Protein AF-A0A2K2EY63-F1 (afdb_monomer)

InterPro domains:
  IPR007809 FlgN-like protein [PF05130] (30-168)
  IPR036679 FlgN-like superfamily [SSF140566] (37-137)

pLDDT: mean 82.32, std 16.54, range [42.38, 98.31]

Foldseek 3Di:
DPPPPVVVVVVVVVVVVVVVLLVLLQVLLVLLLVLLVVLLVLLVVLLVLLVVLLVQLDPPSVVVNVVSVVSNVVSVVVNVVSVVSNVVSVVSNCVSVVDDDLVPDDPVPHPNSVSSVVSVVSSVVSVVSSVVSVVVSVVSNVVNVVVVVVVVVVVVVVVVVCVVVVVPPDPDDPDDDDPDDD

Mean predicted aligned error: 11.93 Å

Nearest PDB structures (foldseek):
  8e2i-assembly1_F  TM=5.069E-01  e=2.527E-02  Homo sapiens
  6jx6-assembly1_A  TM=4.826E-01  e=3.663E-02  Homo sapiens
  4tx5-assembly1_B  TM=5.453E-01  e=1.058E-01  Homo sapiens
  6jx6-assembly1_D  TM=4.828E-01  e=8.116E-02  Homo sapiens
  8auw-assembly1_D  TM=3.549E-01  e=6.226E-02  Homo sapiens

Secondary structure (DSSP, 8-state):
--SSHHHHHHHHHHHHHHHHHHHHHHHHHHHHHHHHHHHHHHHHHHHHHHHHHHHH-STT-HHHHHHHHHHHHHHHHHHHHHHHHHHHHHHHHHHHHT-SSGGGS-TTTSTTHHHHHHHHHHHHHHHHHHHHHHHHHHHHHHHHHHHHHHHHHHHHHHHHHHHHHHTTS--PPP--------

Radius of gyration: 35.77 Å; Cα contacts (8 Å, |Δi|>4): 90; chains: 1; bounding box: 78×22×145 Å

Organism: NCBI:txid84032

Structure (mmCIF, N/CA/C/O backbone):
data_AF-A0A2K2EY63-F1
#
_entry.id   AF-A0A2K2EY63-F1
#
loop_
_atom_site.group_PDB
_atom_site.id
_atom_site.type_symbol
_atom_site.label_atom_id
_atom_site.label_alt_id
_atom_site.label_comp_id
_atom_site.label_asym_id
_atom_site.label_entity_id
_atom_site.label_seq_id
_atom_site.pdbx_PDB_ins_code
_atom_site.Cartn_x
_atom_site.Cartn_y
_atom_site.Cartn_z
_atom_site.occupancy
_atom_site.B_iso_or_equiv
_atom_site.auth_seq_id
_atom_site.auth_comp_id
_atom_site.auth_asym_id
_atom_site.auth_atom_id
_atom_site.pdbx_PDB_model_num
ATOM 1 N N . MET A 1 1 ? -24.007 10.927 62.162 1.00 43.50 1 MET A N 1
ATOM 2 C CA . MET A 1 1 ? -24.490 11.078 60.771 1.00 43.50 1 MET A CA 1
ATOM 3 C C . MET A 1 1 ? -23.278 11.435 59.913 1.00 43.50 1 MET A C 1
ATOM 5 O O . MET A 1 1 ? -22.335 11.953 60.485 1.00 43.50 1 MET A O 1
ATOM 9 N N . ASP A 1 2 ? -23.265 11.090 58.621 1.00 45.94 2 ASP A N 1
ATOM 10 C CA . ASP A 1 2 ? -22.230 11.457 57.614 1.00 45.94 2 ASP A CA 1
ATOM 11 C C . ASP A 1 2 ? -21.103 10.468 57.258 1.00 45.94 2 ASP A C 1
ATOM 13 O O . ASP A 1 2 ? -20.017 10.866 56.853 1.00 45.94 2 ASP A O 1
ATOM 17 N N . SER A 1 3 ? -21.368 9.158 57.265 1.00 42.38 3 SER A N 1
ATOM 18 C CA . SER A 1 3 ? -20.464 8.173 56.618 1.00 42.38 3 SER A CA 1
ATOM 19 C C . SER A 1 3 ? -21.022 7.569 55.321 1.00 42.38 3 SER A C 1
ATOM 21 O O . SER A 1 3 ? -20.278 6.971 54.545 1.00 42.38 3 SER A O 1
ATOM 23 N N . TYR A 1 4 ? -22.318 7.748 55.046 1.00 45.41 4 TYR A N 1
ATOM 24 C CA . TYR A 1 4 ? -22.990 7.145 53.886 1.00 45.41 4 TYR A CA 1
ATOM 25 C C . TYR A 1 4 ? -23.076 8.071 52.659 1.00 45.41 4 TYR A C 1
ATOM 27 O O . TYR A 1 4 ? -23.224 7.580 51.545 1.00 45.41 4 TYR A O 1
ATOM 35 N N . CYS A 1 5 ? -22.896 9.388 52.822 1.00 47.03 5 CYS A N 1
ATOM 36 C CA . CYS A 1 5 ? -22.996 10.351 51.714 1.00 47.03 5 CYS A CA 1
ATOM 37 C C . CYS A 1 5 ? -21.722 10.396 50.834 1.00 47.03 5 CYS A C 1
ATOM 39 O O . CYS A 1 5 ? -21.796 10.550 49.617 1.00 47.03 5 CYS A O 1
ATOM 41 N N . PHE A 1 6 ? -20.539 10.153 51.415 1.00 43.12 6 PHE A N 1
ATOM 42 C CA . PHE A 1 6 ? -19.265 10.175 50.678 1.00 43.12 6 PHE A CA 1
ATOM 43 C C . PHE A 1 6 ? -19.025 8.941 49.792 1.00 43.12 6 PHE A C 1
ATOM 45 O O . PHE A 1 6 ? -18.353 9.046 48.766 1.00 43.12 6 PHE A O 1
ATOM 52 N N . AR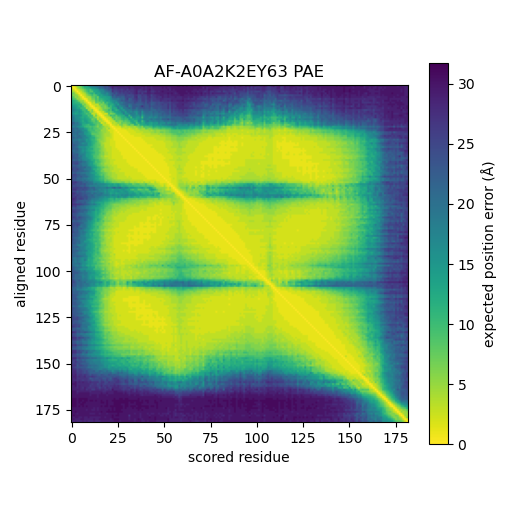G A 1 7 ? -19.587 7.771 50.140 1.00 46.88 7 ARG A N 1
ATOM 53 C CA . ARG A 1 7 ? -19.452 6.558 49.309 1.00 46.88 7 ARG A CA 1
ATOM 54 C C . ARG A 1 7 ? -20.235 6.661 47.998 1.00 46.88 7 ARG A C 1
ATOM 56 O O . ARG A 1 7 ? -19.738 6.195 46.979 1.00 46.88 7 ARG A O 1
ATOM 63 N N . GLY A 1 8 ? -21.399 7.316 48.008 1.00 45.62 8 GLY A N 1
ATOM 64 C CA . GLY A 1 8 ? -22.215 7.529 46.808 1.00 45.62 8 GLY A CA 1
ATOM 65 C C . GLY A 1 8 ? -21.549 8.449 45.780 1.00 45.62 8 GLY A C 1
ATOM 66 O O . GLY A 1 8 ? -21.567 8.146 44.593 1.00 45.62 8 GLY A O 1
ATOM 67 N N . LEU A 1 9 ? -20.887 9.523 46.225 1.00 48.84 9 LEU A N 1
ATOM 68 C CA . LEU A 1 9 ? -20.193 10.468 45.337 1.00 48.84 9 LEU A CA 1
ATOM 69 C C . LEU A 1 9 ? -18.944 9.875 44.672 1.00 48.84 9 LEU A C 1
ATOM 71 O O . LEU A 1 9 ? -18.645 10.228 43.532 1.00 48.84 9 LEU A O 1
ATOM 75 N N . LYS A 1 10 ? -18.227 8.975 45.358 1.00 54.81 10 LYS A N 1
ATOM 76 C CA . LYS A 1 10 ? -17.056 8.289 44.794 1.00 54.81 10 LYS A CA 1
ATOM 77 C C . LYS A 1 10 ? -17.476 7.268 43.732 1.00 54.81 10 LYS A C 1
ATOM 79 O O . LYS A 1 10 ? -17.042 7.381 42.597 1.00 54.81 10 LYS A O 1
ATOM 84 N N . PHE A 1 11 ? -18.453 6.412 44.049 1.00 53.25 11 PHE A N 1
ATOM 85 C CA . PHE A 1 11 ? -19.037 5.466 43.089 1.00 53.25 11 PHE A CA 1
ATOM 86 C C . PHE A 1 11 ? -19.623 6.153 41.850 1.00 53.25 11 PHE A C 1
ATOM 88 O O . PHE A 1 11 ? -19.452 5.673 40.737 1.00 53.25 11 PHE A O 1
ATOM 95 N N . HIS A 1 12 ? -20.314 7.284 42.020 1.00 52.88 12 HIS A N 1
ATOM 96 C CA . HIS A 1 12 ? -20.891 8.002 40.884 1.00 52.88 12 HIS A CA 1
ATOM 97 C C . HIS A 1 12 ? -19.812 8.632 39.995 1.00 52.88 12 HIS A C 1
ATOM 99 O O . HIS A 1 12 ? -19.948 8.625 38.775 1.00 52.88 12 HIS A O 1
ATOM 105 N N . ARG A 1 13 ? -18.722 9.138 40.588 1.00 52.94 13 ARG A N 1
ATOM 106 C CA . ARG A 1 13 ? -17.579 9.678 39.843 1.00 52.94 13 ARG A CA 1
ATOM 107 C C . ARG A 1 13 ? -16.833 8.573 39.089 1.00 52.94 13 ARG A C 1
ATOM 109 O O . ARG A 1 13 ? -16.591 8.751 37.904 1.00 52.94 13 ARG A O 1
ATOM 116 N N . ASP A 1 14 ? -16.594 7.430 39.731 1.00 55.75 14 ASP A N 1
ATOM 117 C CA . ASP A 1 14 ? -15.931 6.265 39.128 1.00 55.75 14 ASP A CA 1
ATOM 118 C C . ASP A 1 14 ? -16.754 5.684 37.956 1.00 55.75 14 ASP A C 1
ATOM 120 O O . ASP A 1 14 ? -16.214 5.358 36.905 1.00 55.75 14 ASP A O 1
ATOM 124 N N . VAL A 1 15 ? -18.088 5.626 38.075 1.00 59.72 15 VAL A N 1
ATOM 125 C CA . VAL A 1 15 ? -18.975 5.163 36.987 1.00 59.72 15 VAL A CA 1
ATOM 126 C C . VAL A 1 15 ? -19.035 6.159 35.820 1.00 59.72 15 VAL A C 1
ATOM 128 O O . VAL A 1 15 ? -19.146 5.745 34.667 1.00 59.72 15 VAL A O 1
ATOM 131 N N . ILE A 1 16 ? -18.969 7.467 36.088 1.00 61.06 16 ILE A N 1
ATOM 132 C CA . ILE A 1 16 ? -18.912 8.495 35.036 1.00 61.06 16 ILE A CA 1
ATOM 133 C C . ILE A 1 16 ? -17.576 8.435 34.283 1.00 61.06 16 ILE A C 1
ATOM 135 O O . ILE A 1 16 ? -17.576 8.632 33.068 1.00 61.06 16 ILE A O 1
ATOM 139 N N . ASP A 1 17 ? -16.474 8.149 34.977 1.00 60.12 17 ASP A N 1
ATOM 140 C CA . ASP A 1 17 ? -15.132 8.053 34.390 1.00 60.12 17 ASP A CA 1
ATOM 141 C C . ASP A 1 17 ? -15.017 6.843 33.456 1.00 60.12 17 ASP A C 1
ATOM 143 O O . ASP A 1 17 ? -14.764 7.003 32.264 1.00 60.12 17 ASP A O 1
ATOM 147 N N . VAL A 1 18 ? -15.409 5.657 33.936 1.00 61.31 18 VAL A N 1
ATOM 148 C CA . VAL A 1 18 ? -15.446 4.423 33.127 1.00 61.31 18 VAL A CA 1
ATOM 149 C C . VAL A 1 18 ? -16.347 4.581 31.896 1.00 61.31 18 VAL A C 1
ATOM 151 O O . VAL A 1 18 ? -16.061 4.065 30.816 1.00 61.31 18 VAL A O 1
ATOM 154 N N . ARG A 1 19 ? -17.453 5.329 32.014 1.00 62.19 19 ARG A N 1
ATOM 155 C CA . ARG A 1 19 ? -18.364 5.581 30.887 1.00 62.19 19 ARG A CA 1
ATOM 156 C C . ARG A 1 19 ? -17.777 6.552 29.853 1.00 62.19 19 ARG A C 1
ATOM 158 O O . ARG A 1 19 ? -18.153 6.467 28.684 1.00 62.19 19 ARG A O 1
ATOM 165 N N . LYS A 1 20 ? -16.880 7.458 30.254 1.00 64.50 20 LYS A N 1
ATOM 166 C CA . LYS A 1 20 ? -16.135 8.336 29.336 1.00 64.50 20 LYS A CA 1
ATOM 167 C C . LYS A 1 20 ? -15.013 7.585 28.624 1.00 64.50 20 LYS A C 1
ATOM 169 O O . LYS A 1 20 ? -14.892 7.742 27.412 1.00 64.50 20 LYS A O 1
ATOM 174 N N . GLU A 1 21 ? -14.270 6.748 29.343 1.00 67.38 21 GLU A N 1
ATOM 175 C CA . GLU A 1 21 ? -13.230 5.873 28.780 1.00 67.38 21 GLU A CA 1
ATOM 176 C C . GLU A 1 21 ? -13.818 4.973 27.678 1.00 67.38 21 GLU A C 1
ATOM 178 O O . GLU A 1 21 ? -13.332 4.953 26.546 1.00 67.38 21 GLU A O 1
ATOM 183 N N . LEU A 1 22 ? -14.964 4.329 27.947 1.00 70.62 22 LEU A N 1
ATOM 184 C CA . LEU A 1 22 ? -15.644 3.467 26.969 1.00 70.62 22 LEU A CA 1
ATOM 185 C C . LEU A 1 22 ? -16.094 4.222 25.702 1.00 70.62 22 LEU A C 1
ATOM 187 O O . LEU A 1 22 ? -16.066 3.674 24.601 1.00 70.62 22 LEU A O 1
ATOM 191 N N . TYR A 1 23 ? -16.525 5.478 25.857 1.00 80.44 23 TYR A N 1
ATOM 192 C CA . TYR A 1 23 ? -16.975 6.320 24.747 1.00 80.44 23 TYR A CA 1
ATOM 193 C C . TYR A 1 23 ? -15.804 6.794 23.874 1.00 80.44 23 TYR A C 1
ATOM 195 O O . TYR A 1 23 ? -15.939 6.873 22.653 1.00 80.44 23 TYR A O 1
ATOM 203 N N . MET A 1 24 ? -14.645 7.066 24.481 1.00 82.44 24 MET A N 1
ATOM 204 C CA . MET A 1 24 ? -13.439 7.465 23.754 1.00 82.44 24 MET A CA 1
ATOM 205 C C . MET A 1 24 ? -12.874 6.318 22.908 1.00 82.44 24 MET A C 1
ATOM 207 O O . MET A 1 24 ? -12.550 6.517 21.735 1.00 82.44 24 MET A O 1
ATOM 211 N N . VAL A 1 25 ? -12.822 5.107 23.472 1.00 86.75 25 VAL A N 1
ATOM 212 C CA . VAL A 1 25 ? -12.387 3.893 22.761 1.00 86.75 25 VAL A CA 1
ATOM 213 C C . VAL A 1 25 ? -13.252 3.647 21.523 1.00 86.75 25 VAL A C 1
ATOM 215 O O . VAL A 1 25 ? -12.726 3.420 20.435 1.00 86.75 25 VAL A O 1
ATOM 218 N N . ASP A 1 26 ? -14.574 3.750 21.658 1.00 88.50 26 ASP A N 1
ATOM 219 C CA . ASP A 1 26 ? -15.508 3.540 20.549 1.00 88.50 26 ASP A CA 1
ATOM 220 C C . ASP A 1 26 ? -15.346 4.584 19.423 1.00 88.50 26 ASP A C 1
ATOM 222 O O . ASP A 1 26 ? -15.362 4.232 18.240 1.00 88.50 26 ASP A O 1
ATOM 226 N N . ILE A 1 27 ? -15.115 5.858 19.767 1.00 90.56 27 ILE A N 1
ATOM 227 C CA . ILE A 1 27 ? -14.813 6.909 18.781 1.00 90.56 27 ILE A CA 1
ATOM 228 C C . ILE A 1 27 ? -13.516 6.597 18.030 1.00 90.56 27 ILE A C 1
ATOM 230 O O . ILE A 1 27 ? -13.494 6.680 16.799 1.00 90.56 27 ILE A O 1
ATOM 234 N N . CYS A 1 28 ? -12.455 6.219 18.751 1.00 92.00 28 CYS A N 1
ATOM 235 C CA . CYS A 1 28 ? -11.166 5.892 18.145 1.00 92.00 28 CYS A CA 1
ATOM 236 C C . CYS A 1 28 ? -11.297 4.716 17.176 1.00 92.00 28 CYS A C 1
ATOM 238 O O . CYS A 1 28 ? -10.847 4.814 16.038 1.00 92.00 28 CYS A O 1
ATOM 240 N N . ILE A 1 29 ? -11.974 3.637 17.579 1.00 93.38 29 ILE A N 1
ATOM 241 C CA . ILE A 1 29 ? -12.181 2.464 16.722 1.00 93.38 29 ILE A CA 1
ATOM 242 C C . ILE A 1 29 ? -12.948 2.834 15.452 1.00 93.38 29 ILE A C 1
ATOM 244 O O . ILE A 1 29 ? -12.501 2.500 14.355 1.00 93.38 29 ILE A O 1
ATOM 248 N N . ARG A 1 30 ? -14.059 3.572 15.568 1.00 94.19 30 ARG A N 1
ATOM 249 C CA . ARG A 1 30 ? -14.835 4.008 14.396 1.00 94.19 30 ARG A CA 1
ATOM 250 C C . ARG A 1 30 ? -14.003 4.868 13.447 1.00 94.19 30 ARG A C 1
ATOM 252 O O . ARG A 1 30 ? -14.030 4.645 12.237 1.00 94.19 30 ARG A O 1
ATOM 259 N N . LYS A 1 31 ? -13.222 5.806 13.986 1.00 96.06 31 LYS A N 1
ATOM 260 C CA . LYS A 1 31 ? -12.337 6.660 13.187 1.00 96.06 31 LYS A CA 1
ATOM 261 C C . LYS A 1 31 ? -11.236 5.850 12.501 1.00 96.06 31 LYS A C 1
ATOM 263 O O . LYS A 1 31 ? -10.986 6.039 11.316 1.00 96.06 31 LYS A O 1
ATOM 268 N N . MET A 1 32 ? -10.616 4.909 13.207 1.00 96.44 32 MET A N 1
ATOM 269 C CA . MET A 1 32 ? -9.586 4.036 12.645 1.00 96.44 32 MET A CA 1
ATOM 270 C C . MET A 1 32 ? -10.132 3.138 11.530 1.00 96.44 32 MET A C 1
ATOM 272 O O . MET A 1 32 ? -9.438 2.935 10.535 1.00 96.44 32 MET A O 1
ATOM 276 N N . ILE A 1 33 ? -11.367 2.637 11.646 1.00 96.94 33 ILE A N 1
ATOM 277 C CA . ILE A 1 33 ? -12.036 1.879 10.574 1.00 96.94 33 ILE A CA 1
ATOM 278 C C . ILE A 1 33 ? -12.240 2.760 9.339 1.00 96.94 33 ILE A C 1
ATOM 280 O O . ILE A 1 33 ? -11.931 2.337 8.224 1.00 96.94 33 ILE A O 1
ATOM 284 N N . GLU A 1 34 ? -12.719 3.992 9.526 1.00 97.75 34 GLU A N 1
ATOM 285 C CA . GLU A 1 34 ? -12.923 4.951 8.437 1.00 97.75 34 GLU A CA 1
ATOM 286 C C . GLU A 1 34 ? -11.605 5.261 7.708 1.00 97.75 34 GLU A C 1
ATOM 288 O O . GLU A 1 34 ? -11.531 5.162 6.482 1.00 97.75 34 GLU A O 1
ATOM 293 N N . LEU A 1 35 ? -10.553 5.589 8.465 1.00 98.12 35 LEU A N 1
ATOM 294 C CA . LEU A 1 35 ? -9.217 5.875 7.936 1.00 98.12 35 LEU A CA 1
ATOM 295 C C . LEU A 1 35 ? -8.638 4.665 7.192 1.00 98.12 35 LEU A C 1
ATOM 297 O O . LEU A 1 35 ? -8.173 4.804 6.062 1.00 98.12 35 LEU A O 1
ATOM 301 N N . SER A 1 36 ? -8.740 3.469 7.780 1.00 97.81 36 SER A N 1
ATOM 302 C CA . SER A 1 36 ? -8.269 2.226 7.153 1.00 97.81 36 SER A CA 1
ATOM 303 C C . SER A 1 36 ? -9.024 1.929 5.859 1.00 97.81 36 SER A C 1
ATOM 305 O O . SER A 1 36 ? -8.422 1.554 4.859 1.00 97.81 36 SER A O 1
ATOM 307 N N . SER A 1 37 ? -10.341 2.138 5.841 1.00 97.81 37 SER A N 1
ATOM 308 C CA . SER A 1 37 ? -11.165 1.909 4.649 1.00 97.81 37 SER A CA 1
ATOM 309 C C . SER A 1 37 ? -10.805 2.874 3.517 1.00 97.81 37 SER A C 1
ATOM 311 O O . SER A 1 37 ? -10.691 2.461 2.364 1.00 97.81 37 SER A O 1
ATOM 313 N N . LYS A 1 38 ? -10.557 4.149 3.844 1.00 98.25 38 LYS A N 1
ATOM 314 C CA . LYS A 1 38 ? -10.067 5.148 2.881 1.00 98.25 38 LYS A CA 1
ATOM 315 C C . LYS A 1 38 ? -8.689 4.775 2.340 1.00 98.25 38 LYS A C 1
ATOM 317 O O . LYS A 1 38 ? -8.504 4.748 1.126 1.00 98.25 38 LYS A O 1
ATOM 322 N N . LYS A 1 39 ? -7.753 4.413 3.224 1.00 98.31 39 LYS A N 1
ATOM 323 C CA . LYS A 1 39 ? -6.413 3.954 2.838 1.00 98.31 39 LYS A CA 1
ATOM 324 C C . LYS A 1 39 ? -6.484 2.737 1.919 1.00 98.31 39 LYS A C 1
ATOM 326 O O . LYS A 1 39 ? -5.788 2.695 0.911 1.00 98.31 39 LYS A O 1
ATOM 331 N N . TYR A 1 40 ? -7.352 1.776 2.230 1.00 98.12 40 TYR A N 1
ATOM 332 C CA . TYR A 1 40 ? -7.568 0.600 1.393 1.00 98.12 40 TYR A CA 1
ATOM 333 C C . TYR A 1 40 ? -8.011 0.985 -0.026 1.00 98.12 40 TYR A C 1
ATOM 335 O O . TYR A 1 40 ? -7.410 0.514 -0.985 1.00 98.12 40 TYR A O 1
ATOM 343 N N . SER A 1 41 ? -8.975 1.901 -0.170 1.00 97.94 41 SER A N 1
ATOM 344 C CA . SER A 1 41 ? -9.411 2.395 -1.486 1.00 97.94 41 SER A CA 1
ATOM 345 C C . SER A 1 41 ? -8.282 3.079 -2.264 1.00 97.94 41 SER A C 1
ATOM 347 O O . SER A 1 41 ? -8.120 2.823 -3.452 1.00 97.94 41 SER A O 1
ATOM 349 N N . LEU A 1 42 ? -7.471 3.918 -1.610 1.00 98.06 42 LEU A N 1
ATOM 350 C CA . LEU A 1 42 ? -6.334 4.584 -2.264 1.00 98.06 42 LEU A CA 1
ATOM 351 C C . LEU A 1 42 ? -5.266 3.589 -2.719 1.00 98.06 42 LEU A C 1
ATOM 353 O O . LEU A 1 42 ? -4.662 3.762 -3.776 1.00 98.06 42 LEU A O 1
ATOM 357 N N . LEU A 1 43 ? -5.041 2.532 -1.941 1.00 98.25 43 LEU A N 1
ATOM 358 C CA . LEU A 1 43 ? -4.124 1.467 -2.320 1.00 98.25 43 LEU A CA 1
ATOM 359 C C . LEU A 1 43 ? -4.687 0.620 -3.474 1.00 98.25 43 LEU A C 1
ATOM 361 O O . LEU A 1 43 ? -3.913 0.167 -4.313 1.00 98.25 43 LEU A O 1
ATOM 365 N N . GLN A 1 44 ? -6.008 0.436 -3.573 1.00 98.06 44 GLN A N 1
ATOM 366 C CA . GLN A 1 44 ? -6.624 -0.198 -4.747 1.00 98.06 44 GLN A CA 1
ATOM 367 C C . GLN A 1 44 ? -6.401 0.642 -6.008 1.00 98.06 44 GLN A C 1
ATOM 369 O O . GLN A 1 44 ? -5.980 0.097 -7.026 1.00 98.06 44 GLN A O 1
ATOM 374 N N . ASP A 1 45 ? -6.582 1.964 -5.928 1.00 97.12 45 ASP A N 1
ATOM 375 C CA . ASP A 1 45 ? -6.248 2.869 -7.036 1.00 97.12 45 ASP A CA 1
ATOM 376 C C . ASP A 1 45 ? -4.760 2.760 -7.408 1.00 97.12 45 ASP A C 1
ATOM 378 O O . ASP A 1 45 ? -4.406 2.668 -8.582 1.00 97.12 45 ASP A O 1
ATOM 382 N N . MET A 1 46 ? -3.874 2.737 -6.406 1.00 96.31 46 MET A N 1
ATOM 383 C CA . MET A 1 46 ? -2.431 2.606 -6.615 1.00 96.31 46 MET A CA 1
ATOM 384 C C . MET A 1 46 ? -2.070 1.294 -7.313 1.00 96.31 46 MET A C 1
ATOM 386 O O . MET A 1 46 ? -1.231 1.297 -8.210 1.00 96.31 46 MET A O 1
ATOM 390 N N . LEU A 1 47 ? -2.727 0.192 -6.953 1.00 96.19 47 LEU A N 1
ATOM 391 C CA . LEU A 1 47 ? -2.552 -1.098 -7.611 1.00 96.19 47 LEU A CA 1
ATOM 392 C C . LEU A 1 47 ? -2.931 -1.033 -9.099 1.00 96.19 47 LEU A C 1
ATOM 394 O O . LEU A 1 47 ? -2.195 -1.559 -9.935 1.00 96.19 47 LEU A O 1
ATOM 398 N N . GLU A 1 48 ? -4.026 -0.355 -9.447 1.00 95.44 48 GLU A N 1
ATOM 399 C CA . GLU A 1 48 ? -4.415 -0.149 -10.848 1.00 95.44 48 GLU A CA 1
ATOM 400 C C . GLU A 1 48 ? -3.407 0.726 -11.607 1.00 95.44 48 GLU A C 1
ATOM 402 O O . GLU A 1 48 ? -3.018 0.382 -12.725 1.00 95.44 48 GLU A O 1
ATOM 407 N N . LEU A 1 49 ? -2.897 1.799 -10.991 1.00 94.00 49 LEU A N 1
ATOM 408 C CA . LEU A 1 49 ? -1.834 2.627 -11.579 1.00 94.00 49 LEU A CA 1
ATOM 409 C C . LEU A 1 49 ? -0.549 1.819 -11.813 1.00 94.00 49 LEU A C 1
ATOM 411 O O . LEU A 1 49 ? 0.074 1.915 -12.872 1.00 94.00 49 LEU A O 1
ATOM 415 N N . THR A 1 50 ? -0.170 0.977 -10.853 1.00 93.25 50 THR A N 1
ATOM 416 C CA . THR A 1 50 ? 0.977 0.069 -10.956 1.00 93.25 50 THR A CA 1
ATOM 417 C C . THR A 1 50 ? 0.789 -0.966 -12.072 1.00 93.25 50 THR A C 1
ATOM 419 O O . THR A 1 50 ? 1.744 -1.278 -12.789 1.00 93.25 50 THR A O 1
ATOM 422 N N . ARG A 1 51 ? -0.430 -1.482 -12.275 1.00 92.81 51 ARG A N 1
ATOM 423 C CA . ARG A 1 51 ? -0.759 -2.376 -13.402 1.00 92.81 51 ARG A CA 1
ATOM 424 C C . ARG A 1 51 ? -0.692 -1.641 -14.742 1.00 92.81 51 ARG A C 1
ATOM 426 O O . ARG A 1 51 ? -0.120 -2.169 -15.694 1.00 92.81 51 ARG A O 1
ATOM 433 N N . ALA A 1 52 ? -1.218 -0.419 -14.811 1.00 89.12 52 ALA A N 1
ATOM 434 C CA . ALA A 1 52 ? -1.153 0.416 -16.009 1.00 89.12 52 ALA A CA 1
ATOM 435 C C . ALA A 1 52 ? 0.300 0.735 -16.401 1.00 89.12 52 ALA A C 1
ATOM 437 O O . ALA A 1 52 ? 0.651 0.650 -17.578 1.00 89.12 52 ALA A O 1
ATOM 438 N N . GLN A 1 53 ? 1.163 0.999 -15.413 1.00 86.75 53 GLN A N 1
ATOM 439 C CA . GLN A 1 53 ? 2.592 1.238 -15.621 1.00 86.75 53 GLN A CA 1
ATOM 440 C C . GLN A 1 53 ? 3.278 0.074 -16.348 1.00 86.75 53 GLN A C 1
ATOM 442 O O . GLN A 1 53 ? 4.110 0.312 -17.221 1.00 86.75 53 GLN A O 1
ATOM 447 N N . SER A 1 54 ? 2.907 -1.179 -16.059 1.00 83.75 54 SER A N 1
ATOM 448 C CA . SER A 1 54 ? 3.471 -2.345 -16.754 1.00 83.75 54 SER A CA 1
ATOM 449 C C . SER A 1 54 ? 3.263 -2.287 -18.274 1.00 83.75 54 SER A C 1
ATOM 451 O O . SER A 1 54 ? 4.110 -2.772 -19.020 1.00 83.75 54 SER A O 1
ATOM 453 N N . GLY A 1 55 ? 2.157 -1.692 -18.737 1.00 78.50 55 GLY A N 1
ATOM 454 C CA . GLY A 1 55 ? 1.840 -1.543 -20.160 1.00 78.50 55 GLY A CA 1
ATOM 455 C C . GLY A 1 55 ? 2.515 -0.349 -20.842 1.00 78.50 55 GLY A C 1
ATOM 456 O O . GLY A 1 55 ? 2.575 -0.314 -22.068 1.00 78.50 55 GLY A O 1
ATOM 457 N N . THR A 1 56 ? 3.032 0.621 -20.081 1.00 79.44 56 THR A N 1
ATOM 458 C CA . THR A 1 56 ? 3.629 1.852 -20.629 1.00 79.44 56 THR A CA 1
ATOM 459 C C . THR A 1 56 ? 5.154 1.819 -20.703 1.00 79.44 56 THR A C 1
ATOM 461 O O . THR A 1 56 ? 5.737 2.727 -21.289 1.00 79.44 56 THR A O 1
ATOM 464 N N . ILE A 1 57 ? 5.821 0.804 -20.137 1.00 81.06 57 ILE A N 1
ATOM 465 C CA . ILE A 1 57 ? 7.288 0.645 -20.196 1.00 81.06 57 ILE A CA 1
ATOM 466 C C . ILE A 1 57 ? 7.703 0.247 -21.623 1.00 81.06 57 ILE A C 1
ATOM 468 O O . ILE A 1 57 ? 7.877 -0.923 -21.955 1.00 81.06 57 ILE A O 1
ATOM 472 N N . THR A 1 58 ? 7.816 1.254 -22.483 1.00 78.31 58 THR A N 1
ATOM 473 C CA . THR A 1 58 ? 8.155 1.169 -23.911 1.00 78.31 58 THR A CA 1
ATOM 474 C C . THR A 1 58 ? 8.974 2.402 -24.310 1.00 78.31 58 THR A C 1
ATOM 476 O O . THR A 1 58 ? 9.005 3.379 -23.560 1.00 78.31 58 THR A O 1
ATOM 479 N N . GLU A 1 59 ? 9.633 2.377 -25.474 1.00 69.25 59 GLU A N 1
ATOM 480 C CA . GLU A 1 59 ? 10.471 3.498 -25.945 1.00 69.25 59 GLU A CA 1
ATOM 481 C C . GLU A 1 59 ? 9.674 4.811 -26.101 1.00 69.25 59 GLU A C 1
ATOM 483 O O . GLU A 1 59 ? 10.175 5.873 -25.738 1.00 69.25 59 GLU A O 1
ATOM 488 N N . ASP A 1 60 ? 8.407 4.732 -26.526 1.00 75.75 60 ASP A N 1
ATOM 489 C CA . ASP A 1 60 ? 7.527 5.893 -26.751 1.00 75.75 60 ASP A CA 1
ATOM 490 C C . ASP A 1 60 ? 6.673 6.273 -25.521 1.00 75.75 60 ASP A C 1
ATOM 492 O O . ASP A 1 60 ? 5.926 7.251 -25.534 1.00 75.75 60 ASP A O 1
ATOM 496 N N . GLY A 1 61 ? 6.748 5.498 -24.435 1.00 80.31 61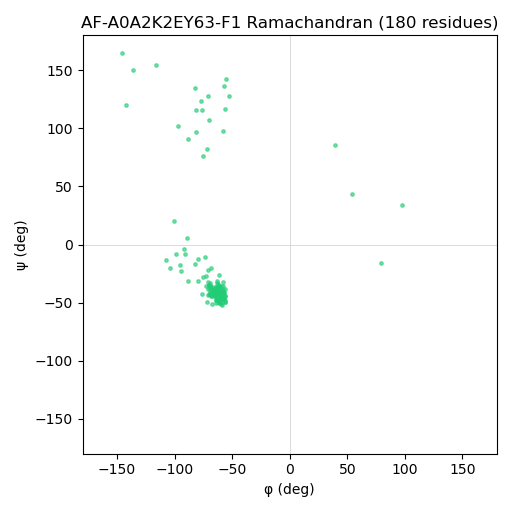 GLY A N 1
ATOM 497 C CA . GLY A 1 61 ? 5.831 5.597 -23.293 1.00 80.31 61 GLY A CA 1
ATOM 498 C C . GLY A 1 61 ? 6.237 6.577 -22.188 1.00 80.31 61 GLY A C 1
ATOM 499 O O . GLY A 1 61 ? 5.580 6.612 -21.146 1.00 80.31 61 GLY A O 1
ATOM 500 N N . ILE A 1 62 ? 7.309 7.354 -22.374 1.00 78.12 62 ILE A N 1
ATOM 501 C CA . ILE A 1 62 ? 7.945 8.148 -21.305 1.00 78.12 62 ILE A CA 1
ATOM 502 C C . ILE A 1 62 ? 7.001 9.204 -20.708 1.00 78.12 62 ILE A C 1
ATOM 504 O O . ILE A 1 62 ? 6.935 9.333 -19.486 1.00 78.12 62 ILE A O 1
ATOM 508 N N . GLU A 1 63 ? 6.243 9.935 -21.529 1.00 81.56 63 GLU A N 1
ATOM 509 C CA . GLU A 1 63 ? 5.308 10.962 -21.035 1.00 81.56 63 GLU A CA 1
ATOM 510 C C . GLU A 1 63 ? 4.186 10.344 -20.183 1.00 81.56 63 GLU A C 1
ATOM 512 O O . GLU A 1 63 ? 3.865 10.831 -19.096 1.00 81.56 63 GLU A O 1
ATOM 517 N N . ASN A 1 64 ? 3.638 9.210 -20.630 1.00 86.19 64 ASN A N 1
ATOM 518 C CA . ASN A 1 64 ? 2.627 8.466 -19.878 1.00 86.19 64 ASN A CA 1
ATOM 519 C C . ASN A 1 64 ? 3.195 7.912 -18.566 1.00 86.19 64 ASN A C 1
ATOM 521 O O . ASN A 1 64 ? 2.522 7.955 -17.537 1.00 86.19 64 ASN A O 1
ATOM 525 N N . LEU A 1 65 ? 4.446 7.443 -18.576 1.00 86.00 65 LEU A N 1
ATOM 526 C CA . LEU A 1 65 ? 5.131 6.979 -17.374 1.00 86.00 65 LEU A CA 1
ATOM 527 C C . LEU A 1 65 ? 5.302 8.109 -16.346 1.00 86.00 65 LEU A C 1
ATOM 529 O O . LEU A 1 65 ? 5.030 7.901 -15.166 1.00 86.00 65 LEU A O 1
ATOM 533 N N . GLN A 1 66 ? 5.694 9.311 -16.779 1.00 86.56 66 GLN A N 1
ATOM 534 C CA . GLN A 1 66 ? 5.804 10.478 -15.894 1.00 86.56 66 GLN A CA 1
ATOM 535 C C . GLN A 1 66 ? 4.460 10.849 -15.260 1.00 86.56 66 GLN A C 1
ATOM 537 O O . GLN A 1 66 ? 4.403 11.121 -14.060 1.00 86.56 66 GLN A O 1
ATOM 542 N N . LYS A 1 67 ? 3.373 10.809 -16.040 1.00 90.88 67 LYS A N 1
ATOM 543 C CA . LYS A 1 67 ? 2.019 11.045 -15.527 1.00 90.88 67 LYS A CA 1
ATOM 544 C C . LYS A 1 67 ? 1.628 10.018 -14.460 1.00 90.88 67 LYS A C 1
ATOM 546 O O . LYS A 1 67 ? 1.176 10.408 -13.387 1.00 90.88 67 LYS A O 1
ATOM 551 N N . LEU A 1 68 ? 1.855 8.728 -14.717 1.00 91.31 68 LEU A N 1
ATOM 552 C CA . LEU A 1 68 ? 1.564 7.660 -13.753 1.00 91.31 68 LEU A CA 1
ATOM 553 C C . LEU A 1 68 ? 2.369 7.815 -12.455 1.00 91.31 68 LEU A C 1
ATOM 555 O O . LEU A 1 68 ? 1.834 7.602 -11.370 1.00 91.31 68 LEU A O 1
ATOM 559 N N . ILE A 1 69 ? 3.639 8.222 -12.546 1.00 90.56 69 ILE A N 1
ATOM 560 C CA . ILE A 1 69 ? 4.475 8.498 -11.368 1.00 90.56 69 ILE A CA 1
ATOM 561 C C . ILE A 1 69 ? 3.888 9.649 -10.541 1.00 90.56 69 ILE A C 1
ATOM 563 O O . ILE A 1 69 ? 3.783 9.524 -9.322 1.00 90.56 69 ILE A O 1
ATOM 567 N N . ALA A 1 70 ? 3.473 10.741 -11.188 1.00 93.25 70 ALA A N 1
ATOM 568 C CA . ALA A 1 70 ? 2.873 11.881 -10.498 1.00 93.25 70 ALA A CA 1
ATOM 569 C C . ALA A 1 70 ? 1.554 11.505 -9.798 1.00 93.25 70 ALA A C 1
ATOM 571 O O . ALA A 1 70 ? 1.359 11.846 -8.634 1.00 93.25 70 ALA A O 1
ATOM 572 N N . GLU A 1 71 ? 0.682 10.744 -10.466 1.00 95.12 71 GLU A N 1
ATOM 573 C CA . GLU A 1 71 ? -0.577 10.268 -9.875 1.00 95.12 71 GLU A CA 1
ATOM 574 C C . GLU A 1 71 ? -0.332 9.359 -8.661 1.00 95.12 71 GLU A C 1
ATOM 576 O O . GLU A 1 71 ? -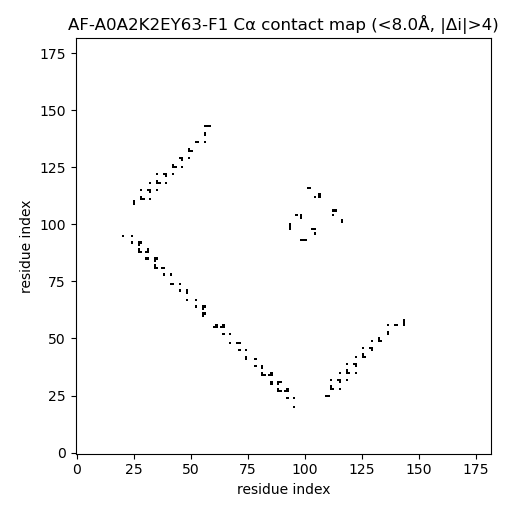0.982 9.520 -7.626 1.00 95.12 71 GLU A O 1
ATOM 581 N N . LYS A 1 72 ? 0.651 8.451 -8.736 1.00 95.00 72 LYS A N 1
ATOM 582 C CA . LYS A 1 72 ? 1.048 7.612 -7.591 1.00 95.00 72 LYS A CA 1
ATOM 583 C C . LYS A 1 72 ? 1.589 8.452 -6.435 1.00 95.00 72 LYS A C 1
ATOM 585 O O . LYS A 1 72 ? 1.247 8.170 -5.290 1.00 95.00 72 LYS A O 1
ATOM 590 N N . GLN A 1 73 ? 2.377 9.491 -6.717 1.00 96.62 73 GLN A N 1
ATOM 591 C CA . GLN A 1 73 ? 2.903 10.394 -5.690 1.00 96.62 73 GLN A CA 1
ATOM 592 C C . GLN A 1 73 ? 1.774 11.115 -4.938 1.00 96.62 73 GLN A C 1
ATOM 594 O O . GLN A 1 73 ? 1.792 11.154 -3.711 1.00 96.62 73 GLN A O 1
ATOM 599 N N . THR A 1 74 ? 0.743 11.592 -5.643 1.00 97.44 74 THR A N 1
ATOM 600 C CA . THR A 1 74 ? -0.444 12.181 -5.000 1.00 97.44 74 THR A CA 1
ATOM 601 C C . THR A 1 74 ? -1.141 11.186 -4.068 1.00 97.44 74 THR A C 1
ATOM 603 O O . THR A 1 74 ? -1.489 11.535 -2.942 1.00 97.44 74 THR A O 1
ATOM 606 N N . LYS A 1 75 ? -1.293 9.922 -4.487 1.00 96.44 75 LYS A N 1
ATOM 607 C CA . LYS A 1 75 ? -1.889 8.879 -3.635 1.00 96.44 75 LYS A CA 1
ATOM 608 C C . LYS A 1 75 ? -1.049 8.587 -2.387 1.00 96.44 75 LYS A C 1
ATOM 610 O O . LYS A 1 75 ? -1.627 8.370 -1.327 1.00 96.44 75 LYS A O 1
ATOM 615 N N . ILE A 1 76 ? 0.284 8.602 -2.491 1.00 96.69 76 ILE A N 1
ATOM 616 C CA . ILE A 1 76 ? 1.189 8.434 -1.338 1.00 96.69 76 ILE A CA 1
ATOM 617 C C . ILE A 1 76 ? 0.966 9.558 -0.322 1.00 96.69 76 ILE A C 1
ATOM 619 O O . ILE A 1 76 ? 0.731 9.282 0.848 1.00 96.69 76 ILE A O 1
ATOM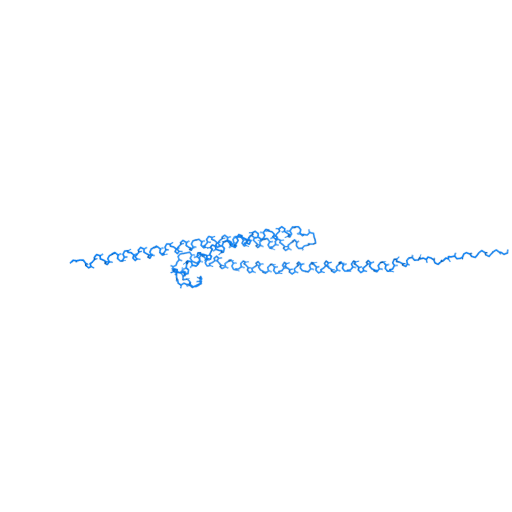 623 N N . GLU A 1 77 ? 0.933 10.811 -0.775 1.00 97.94 77 GLU A N 1
ATOM 624 C CA . GLU A 1 77 ? 0.723 11.971 0.102 1.00 97.94 77 GLU A CA 1
ATOM 625 C C . GLU A 1 77 ? -0.645 11.961 0.801 1.00 97.94 77 GLU A C 1
ATOM 627 O O . GLU A 1 77 ? -0.787 12.447 1.925 1.00 97.94 77 GLU A O 1
ATOM 632 N N . GLU A 1 78 ? -1.679 11.434 0.141 1.00 97.88 78 GLU A N 1
ATOM 633 C CA . GLU A 1 78 ? -2.987 11.219 0.764 1.00 97.88 78 GLU A CA 1
ATOM 634 C C . GLU A 1 78 ? -2.937 10.110 1.824 1.00 97.88 78 GLU A C 1
ATOM 636 O O . GLU A 1 78 ? -3.502 10.276 2.905 1.00 97.88 78 GLU A O 1
ATOM 641 N N . ILE A 1 79 ? -2.243 9.003 1.541 1.00 97.94 79 ILE A N 1
ATOM 642 C CA . ILE A 1 79 ? -2.073 7.886 2.479 1.00 97.94 79 ILE A CA 1
ATOM 643 C C . ILE A 1 79 ? -1.283 8.318 3.719 1.00 97.94 79 ILE A C 1
ATOM 645 O O . ILE A 1 79 ? -1.696 7.975 4.826 1.00 97.94 79 ILE A O 1
ATOM 649 N N . ASP A 1 80 ? -0.216 9.101 3.560 1.00 97.75 80 ASP A N 1
ATOM 650 C CA . ASP A 1 80 ? 0.617 9.567 4.675 1.00 97.75 80 ASP A CA 1
ATOM 651 C C . ASP A 1 80 ? -0.214 10.349 5.705 1.00 97.75 80 ASP A C 1
ATOM 653 O O . ASP A 1 80 ? -0.129 10.100 6.907 1.00 97.75 80 ASP A O 1
ATOM 657 N N . LYS A 1 81 ? -1.117 11.221 5.238 1.00 97.56 81 LYS A N 1
ATOM 658 C CA . LYS A 1 81 ? -2.040 11.966 6.114 1.00 97.56 81 LYS A CA 1
ATOM 659 C C . LYS A 1 81 ? -2.987 11.038 6.875 1.00 97.56 81 LYS A C 1
ATOM 661 O O . LYS A 1 81 ? -3.237 11.241 8.063 1.00 97.56 81 LYS A O 1
ATOM 666 N N . LEU A 1 82 ? -3.516 10.012 6.203 1.00 97.50 82 LEU A N 1
ATOM 667 C CA . LEU A 1 82 ? -4.375 9.018 6.851 1.00 97.50 82 LEU A CA 1
ATOM 668 C C . LEU A 1 82 ? -3.608 8.224 7.914 1.00 97.50 82 LEU A C 1
ATOM 670 O O . LEU A 1 82 ? -4.171 7.929 8.968 1.00 97.50 82 LEU A O 1
ATOM 674 N N . ASP A 1 83 ? -2.341 7.900 7.657 1.00 97.56 83 ASP A N 1
ATOM 675 C CA . ASP A 1 83 ? -1.481 7.157 8.580 1.00 97.56 83 ASP A CA 1
ATOM 676 C C . ASP A 1 83 ? -1.083 7.979 9.809 1.00 97.56 83 ASP A C 1
ATOM 678 O O . ASP A 1 83 ? -1.042 7.443 10.921 1.00 97.56 83 ASP A O 1
ATOM 682 N N . GLU A 1 84 ? -0.855 9.282 9.648 1.00 97.19 84 GLU A N 1
ATOM 683 C CA . GLU A 1 84 ? -0.655 10.208 10.766 1.00 97.19 84 GLU A CA 1
ATOM 684 C C . GLU A 1 84 ? -1.895 10.260 11.676 1.00 97.19 84 GLU A C 1
ATOM 686 O O . GLU A 1 84 ? -1.789 10.060 12.894 1.00 97.19 84 GLU A O 1
ATOM 691 N N . GLU A 1 85 ? -3.089 10.448 11.097 1.00 96.19 85 GLU A N 1
ATOM 692 C CA . GLU A 1 85 ? -4.357 10.442 11.843 1.00 96.19 85 GLU A CA 1
ATOM 693 C C . GLU A 1 85 ? -4.613 9.088 12.526 1.00 96.19 85 GLU A C 1
ATOM 695 O O . GLU A 1 85 ? -5.029 9.032 13.691 1.00 96.19 85 GLU A O 1
ATOM 700 N N . PHE A 1 86 ? -4.339 7.987 11.822 1.00 96.75 86 PHE A N 1
ATOM 701 C CA . PHE A 1 86 ? -4.496 6.635 12.349 1.00 96.75 86 PHE A CA 1
ATOM 702 C C . PHE A 1 86 ? -3.566 6.402 13.538 1.00 96.75 86 PHE A C 1
ATOM 704 O O . PHE A 1 86 ? -3.997 5.879 14.566 1.00 96.75 86 PHE A O 1
ATOM 711 N N . THR A 1 87 ? -2.307 6.830 13.424 1.00 95.56 87 THR A N 1
ATOM 712 C CA . THR A 1 87 ? -1.300 6.701 14.483 1.00 95.56 87 THR A CA 1
ATOM 713 C C . THR A 1 87 ? -1.724 7.460 15.733 1.00 95.56 87 THR A C 1
ATOM 715 O O . THR A 1 87 ? -1.620 6.919 16.834 1.00 95.56 87 THR A O 1
ATOM 718 N N . SER A 1 88 ? -2.266 8.672 15.579 1.00 94.38 88 SER A N 1
ATOM 719 C CA . SER A 1 88 ? -2.779 9.453 16.708 1.00 94.38 88 SER A CA 1
ATOM 720 C C . SER A 1 88 ? -3.926 8.734 17.431 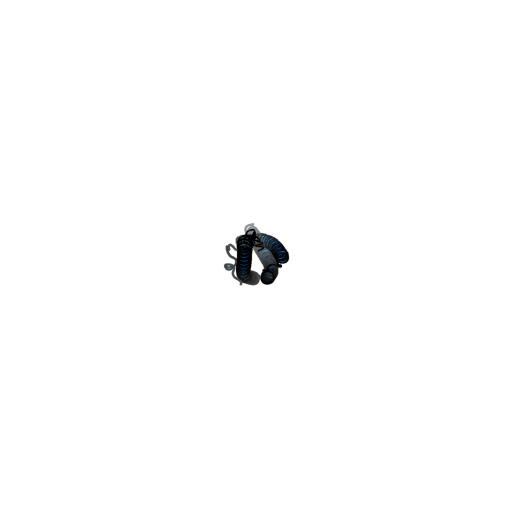1.00 94.38 88 SER A C 1
ATOM 722 O O . SER A 1 88 ? -3.885 8.576 18.654 1.00 94.38 88 SER A O 1
ATOM 724 N N . CYS A 1 89 ? -4.905 8.209 16.683 1.00 92.38 89 CYS A N 1
ATOM 725 C CA . CYS A 1 89 ? -6.014 7.439 17.259 1.00 92.38 89 CYS A CA 1
ATOM 726 C C . CYS A 1 89 ? -5.521 6.150 17.933 1.00 92.38 89 CYS A C 1
ATOM 728 O O . CYS A 1 89 ? -5.976 5.792 19.020 1.00 92.38 89 CYS A O 1
ATOM 730 N N . PHE A 1 90 ? -4.562 5.457 17.316 1.00 92.88 90 PHE A N 1
ATOM 731 C CA . PHE A 1 90 ? -4.028 4.217 17.859 1.00 92.88 90 PHE A CA 1
ATOM 732 C C . PHE A 1 90 ? -3.241 4.449 19.150 1.00 92.88 90 PHE A C 1
ATOM 734 O O . PHE A 1 90 ? -3.373 3.671 20.088 1.00 92.88 90 PHE A O 1
ATOM 741 N N . GLN A 1 91 ? -2.468 5.534 19.244 1.00 92.81 91 GLN A N 1
ATOM 742 C CA . GLN A 1 91 ? -1.768 5.903 20.477 1.00 92.81 91 GLN A CA 1
ATOM 743 C C . GLN A 1 91 ? -2.733 6.144 21.641 1.00 92.81 91 GLN A C 1
ATOM 745 O O . GLN A 1 91 ? -2.459 5.690 22.751 1.00 92.81 91 GLN A O 1
ATOM 750 N N . GLN A 1 92 ? -3.869 6.800 21.393 1.00 89.62 92 GLN A N 1
ATOM 751 C CA . GLN A 1 92 ? -4.913 6.972 22.408 1.00 89.62 92 GLN A CA 1
ATOM 752 C C . GLN A 1 92 ? -5.502 5.618 22.815 1.00 89.62 92 GLN A C 1
ATOM 754 O O . GLN A 1 92 ? -5.546 5.287 23.996 1.00 89.62 92 GLN A O 1
ATOM 759 N N . LEU A 1 93 ? -5.849 4.778 21.836 1.00 90.06 93 LEU A N 1
ATOM 760 C CA . LEU A 1 93 ? -6.374 3.436 22.082 1.00 90.06 93 LEU A CA 1
ATOM 761 C C . LEU A 1 93 ? -5.420 2.574 22.931 1.00 90.06 93 LEU A C 1
ATOM 763 O O . LEU A 1 93 ? -5.867 1.866 23.834 1.00 90.06 93 LEU A O 1
ATOM 767 N N . LYS A 1 94 ? -4.108 2.649 22.671 1.00 89.31 94 LYS A N 1
ATOM 768 C CA . LYS A 1 94 ? -3.080 1.945 23.453 1.00 89.31 94 LYS A CA 1
ATOM 769 C C . LYS A 1 94 ? -3.083 2.353 24.923 1.00 89.31 94 LYS A C 1
ATOM 771 O O . LYS A 1 94 ? -2.968 1.488 25.786 1.00 89.31 94 LYS A O 1
ATOM 776 N N . GLN A 1 95 ? -3.204 3.650 25.204 1.00 88.50 95 GLN A N 1
ATOM 777 C CA . GLN A 1 95 ? -3.196 4.176 26.572 1.00 88.50 95 GLN A CA 1
ATOM 778 C C . GLN A 1 95 ? -4.412 3.684 27.360 1.00 88.50 95 GLN A C 1
ATOM 780 O O . GLN A 1 95 ? -4.258 3.206 28.484 1.00 88.50 95 GLN A O 1
ATOM 785 N N . GLU A 1 96 ? -5.590 3.725 26.737 1.00 87.00 96 GLU A N 1
ATOM 786 C CA . GLU A 1 96 ? -6.850 3.302 27.355 1.00 87.00 96 GLU A CA 1
ATOM 787 C C . GLU A 1 96 ? -6.893 1.785 27.599 1.00 87.00 96 GLU A C 1
ATOM 789 O O . GLU A 1 96 ? -7.269 1.319 28.675 1.00 87.00 96 GLU A O 1
ATOM 794 N N . LEU A 1 97 ? -6.466 0.987 26.614 1.00 86.38 97 LEU A N 1
ATOM 795 C CA . LEU A 1 97 ? -6.560 -0.476 26.679 1.00 86.38 97 LEU A CA 1
ATOM 796 C C . LEU A 1 97 ? -5.320 -1.156 27.269 1.00 86.38 97 LEU A C 1
ATOM 798 O O . LEU A 1 97 ? -5.357 -2.360 27.524 1.00 86.38 97 LEU A O 1
ATOM 802 N N . LYS A 1 98 ? -4.235 -0.405 27.497 1.00 88.25 98 LYS A N 1
ATOM 803 C CA . LYS A 1 98 ? -2.928 -0.902 27.966 1.00 88.25 98 LYS A CA 1
ATOM 804 C C . LYS A 1 98 ? -2.373 -2.024 27.082 1.00 88.25 98 LYS A C 1
ATOM 806 O O . LYS A 1 98 ? -1.871 -3.030 27.581 1.00 88.25 98 LYS A O 1
ATOM 811 N N . VAL A 1 99 ? -2.483 -1.834 25.770 1.00 88.69 99 VAL A N 1
ATOM 812 C CA . VAL A 1 99 ? -1.978 -2.749 24.736 1.00 88.69 99 VAL A CA 1
ATOM 813 C C . VAL A 1 99 ? -0.900 -2.065 23.912 1.00 88.69 99 VAL A C 1
ATOM 815 O O . VAL A 1 99 ? -0.913 -0.846 23.752 1.00 88.69 99 VAL A O 1
ATOM 818 N N . GLU A 1 100 ? -0.002 -2.849 23.328 1.00 89.19 100 GLU A N 1
ATOM 819 C CA . GLU A 1 100 ? 1.018 -2.337 22.410 1.00 89.19 100 GLU A CA 1
ATOM 820 C C . GLU A 1 100 ? 0.710 -2.631 20.949 1.00 89.19 100 GLU A C 1
ATOM 822 O O . GLU A 1 100 ? 1.245 -1.979 20.045 1.00 89.19 100 GLU A O 1
ATOM 827 N N . ARG A 1 101 ? -0.147 -3.615 20.694 1.00 88.56 101 ARG A N 1
ATOM 828 C CA . ARG A 1 101 ? -0.438 -4.086 19.345 1.00 88.56 101 ARG A CA 1
ATOM 829 C C . ARG A 1 101 ? -1.926 -4.303 19.150 1.00 88.56 101 ARG A C 1
ATOM 831 O O . ARG A 1 101 ? -2.646 -4.643 20.085 1.00 88.56 101 ARG A O 1
ATOM 838 N N . LEU A 1 102 ? -2.389 -4.122 17.916 1.00 86.69 102 LEU A N 1
ATOM 839 C CA . LEU A 1 102 ? -3.800 -4.297 17.580 1.00 86.69 102 LEU A CA 1
ATOM 840 C C . LEU A 1 102 ? -4.235 -5.753 17.822 1.00 86.69 102 LEU A C 1
ATOM 842 O O . LEU A 1 102 ? -5.357 -6.008 18.256 1.00 86.69 102 LEU A O 1
ATOM 846 N N . GLU A 1 103 ? -3.333 -6.709 17.594 1.00 87.06 103 GLU A N 1
ATOM 847 C CA . GLU A 1 103 ? -3.563 -8.148 17.736 1.00 87.06 103 GLU A CA 1
ATOM 848 C C . GLU A 1 103 ? -3.893 -8.556 19.176 1.00 87.06 103 GLU A C 1
ATOM 850 O O . GLU A 1 103 ? -4.683 -9.480 19.371 1.00 87.06 103 GLU A O 1
ATOM 855 N N . GLU A 1 104 ? -3.346 -7.844 20.166 1.00 88.25 104 GLU A N 1
ATOM 856 C CA . GLU A 1 104 ? -3.518 -8.118 21.600 1.00 88.25 104 GLU A CA 1
ATOM 857 C C . GLU A 1 104 ? -4.955 -7.857 22.082 1.00 88.25 104 GLU A C 1
ATOM 859 O O . GLU A 1 104 ? -5.384 -8.401 23.100 1.00 88.25 104 GLU A O 1
ATOM 864 N N . ILE A 1 105 ? -5.734 -7.063 21.340 1.00 86.81 105 ILE A N 1
ATOM 865 C CA . ILE A 1 105 ? -7.104 -6.708 21.718 1.00 86.81 105 ILE A CA 1
ATOM 866 C C . ILE A 1 105 ? -8.047 -7.882 21.430 1.00 86.81 105 ILE A C 1
ATOM 868 O O . ILE A 1 105 ? -8.168 -8.334 20.292 1.00 86.81 105 ILE A O 1
ATOM 872 N N . ASN A 1 106 ? -8.769 -8.367 22.441 1.00 82.06 106 ASN A N 1
ATOM 873 C CA . ASN A 1 106 ? -9.728 -9.458 22.260 1.00 82.06 106 ASN A CA 1
ATOM 874 C C . ASN A 1 106 ? -10.968 -9.000 21.463 1.00 82.06 106 ASN A C 1
ATOM 876 O O . ASN A 1 106 ? -11.651 -8.048 21.842 1.00 82.06 106 ASN A O 1
ATOM 880 N N . ASN A 1 107 ? -11.304 -9.739 20.401 1.00 76.81 107 ASN A N 1
ATOM 881 C CA . ASN A 1 107 ? -12.419 -9.437 19.499 1.00 76.81 107 ASN A CA 1
ATOM 882 C C . ASN A 1 107 ? -13.799 -9.427 20.177 1.00 76.81 107 ASN A C 1
ATOM 884 O O . ASN A 1 107 ? -14.704 -8.754 19.695 1.00 76.81 107 ASN A O 1
ATOM 888 N N . ALA A 1 108 ? -13.974 -10.164 21.278 1.00 71.38 108 ALA A N 1
ATOM 889 C CA . ALA A 1 108 ? -15.236 -10.202 22.019 1.00 71.38 108 ALA A CA 1
ATOM 890 C C . ALA A 1 108 ? -15.430 -8.993 22.952 1.00 71.38 108 ALA A C 1
ATOM 892 O O . ALA A 1 108 ? -16.524 -8.794 23.473 1.00 71.38 108 ALA A O 1
ATOM 893 N N . SER A 1 109 ? -14.374 -8.207 23.188 1.00 74.56 109 SER A N 1
ATOM 894 C CA . SER A 1 109 ? -14.363 -7.178 24.230 1.00 74.56 109 SER A CA 1
ATOM 895 C C . SER A 1 109 ? -14.745 -5.787 23.729 1.00 74.56 109 SER A C 1
ATOM 897 O O . SER A 1 109 ? -15.127 -4.951 24.544 1.00 74.56 109 SER A O 1
ATOM 899 N N . ILE A 1 110 ? -14.604 -5.513 22.426 1.00 83.81 110 ILE A N 1
ATOM 900 C CA . ILE A 1 110 ? -14.761 -4.166 21.861 1.00 83.81 110 ILE A CA 1
ATOM 901 C C . ILE A 1 110 ? -15.462 -4.261 20.499 1.00 83.81 110 ILE A C 1
ATOM 903 O O . ILE A 1 110 ? -14.931 -4.901 19.587 1.00 83.81 110 ILE A O 1
ATOM 907 N N . PRO A 1 111 ? -16.638 -3.635 20.325 1.00 87.19 111 PRO A N 1
ATOM 908 C CA . PRO A 1 111 ? -17.299 -3.550 19.026 1.00 87.19 111 PRO A CA 1
ATOM 909 C C . PRO A 1 111 ? -16.384 -2.935 17.954 1.00 87.19 111 PRO A C 1
ATOM 911 O O . PRO A 1 111 ? -15.612 -2.027 18.236 1.00 87.19 111 PRO A O 1
ATOM 914 N N . GLY A 1 112 ? -16.447 -3.435 16.718 1.00 90.12 112 GLY A N 1
ATOM 915 C CA . GLY A 1 112 ? -15.679 -2.893 15.585 1.00 90.12 112 GLY A CA 1
ATOM 916 C C . GLY A 1 112 ? -14.204 -3.313 15.514 1.00 90.12 112 GLY A C 1
ATOM 917 O O . GLY A 1 112 ? -13.612 -3.247 14.440 1.00 90.12 112 GLY A O 1
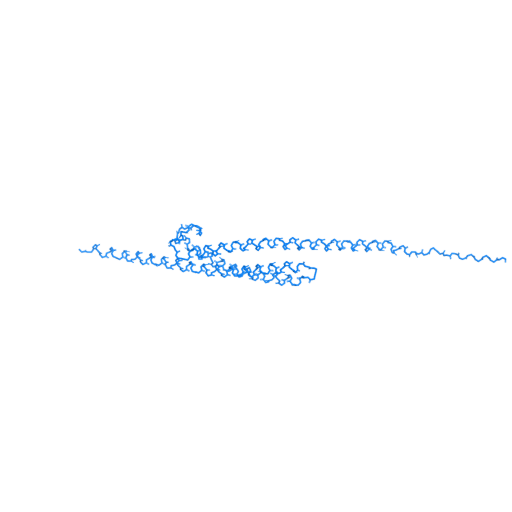ATOM 918 N N . ILE A 1 113 ? -13.601 -3.846 16.586 1.00 92.06 113 ILE A N 1
ATOM 919 C CA . ILE A 1 113 ? -12.178 -4.235 16.550 1.00 92.06 113 ILE A CA 1
ATOM 920 C C . ILE A 1 113 ? -11.883 -5.323 15.509 1.00 92.06 113 ILE A C 1
ATOM 922 O O . ILE A 1 113 ? -10.833 -5.308 14.869 1.00 92.06 113 ILE A O 1
ATOM 926 N N . LYS A 1 114 ? -12.820 -6.260 15.315 1.00 92.94 114 LYS A N 1
ATOM 927 C CA . LYS A 1 114 ? -12.692 -7.313 14.305 1.00 92.94 114 LYS A CA 1
ATOM 928 C C . LYS A 1 114 ? -12.657 -6.714 12.898 1.00 92.94 114 LYS A C 1
ATOM 930 O O . LYS A 1 114 ? -11.772 -7.045 12.126 1.00 92.94 114 LYS A O 1
ATOM 935 N N . GLU A 1 115 ? -13.577 -5.803 12.597 1.00 94.50 115 GLU A N 1
ATOM 936 C CA . GLU A 1 115 ? -13.645 -5.118 11.302 1.00 94.50 115 GLU A CA 1
ATOM 937 C C . GLU A 1 115 ? -12.373 -4.311 11.016 1.00 94.50 115 GLU A C 1
ATOM 939 O O . GLU A 1 115 ? -11.842 -4.349 9.904 1.00 94.50 115 GLU A O 1
ATOM 944 N N . LEU A 1 116 ? -11.852 -3.625 12.037 1.00 95.25 116 LEU A N 1
ATOM 945 C CA . LEU A 1 116 ? -10.586 -2.911 11.948 1.00 95.25 116 LEU A CA 1
ATOM 946 C C . LEU A 1 116 ? -9.433 -3.864 11.603 1.00 95.25 116 LEU A C 1
ATOM 948 O O . LEU A 1 116 ? -8.708 -3.619 10.641 1.00 95.25 116 LEU A O 1
ATOM 952 N N . LYS A 1 117 ? -9.294 -4.973 12.342 1.00 94.38 117 LYS A N 1
ATOM 953 C CA . LYS A 1 117 ? -8.268 -5.999 12.086 1.00 94.38 117 LYS A CA 1
ATOM 954 C C . LYS A 1 117 ? -8.386 -6.601 10.690 1.00 94.38 117 LYS A C 1
ATOM 956 O O . LYS A 1 117 ? -7.383 -6.695 9.990 1.00 94.38 117 LYS A O 1
ATOM 961 N N . ASP A 1 118 ? -9.596 -6.960 10.273 1.00 95.31 118 ASP A N 1
ATOM 962 C CA . ASP A 1 118 ? -9.857 -7.537 8.952 1.00 95.31 118 ASP A CA 1
ATOM 963 C C . ASP A 1 118 ? -9.485 -6.539 7.838 1.00 95.31 118 ASP A C 1
ATOM 965 O O . ASP A 1 118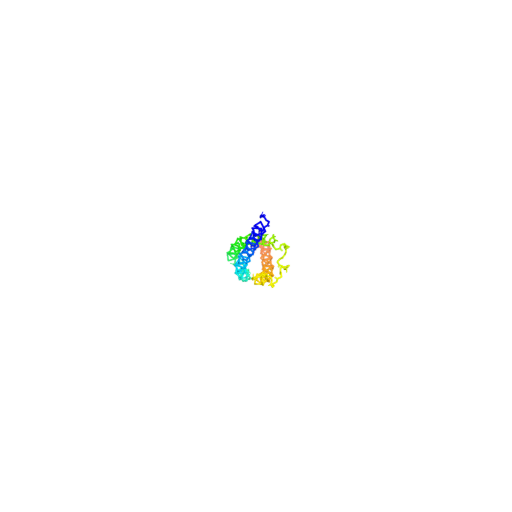 ? -8.910 -6.909 6.814 1.00 95.31 118 ASP A O 1
ATOM 969 N N . THR A 1 119 ? -9.763 -5.248 8.031 1.00 96.50 119 THR A N 1
ATOM 970 C CA . THR A 1 119 ? -9.405 -4.198 7.063 1.00 96.50 119 THR A CA 1
ATOM 971 C C . THR A 1 119 ? -7.899 -3.958 7.007 1.00 96.50 119 THR A C 1
ATOM 973 O O . THR A 1 119 ? -7.344 -3.885 5.914 1.00 96.50 119 THR A O 1
ATOM 976 N N . VAL A 1 120 ? -7.218 -3.918 8.155 1.00 96.00 120 VAL A N 1
ATOM 977 C CA . VAL A 1 120 ? -5.749 -3.836 8.212 1.00 96.00 120 VAL A CA 1
ATOM 978 C C . VAL A 1 120 ? -5.106 -5.058 7.551 1.00 96.00 120 VAL A C 1
ATOM 980 O O . VAL A 1 120 ? -4.168 -4.901 6.775 1.00 96.00 120 VAL A O 1
ATOM 983 N N . GLY A 1 121 ? -5.642 -6.261 7.773 1.00 96.81 121 GLY A N 1
ATOM 984 C CA . GLY A 1 121 ? -5.187 -7.482 7.101 1.00 96.81 121 GLY A CA 1
ATOM 985 C C . GLY A 1 121 ? -5.250 -7.365 5.576 1.00 96.81 121 GLY A C 1
ATOM 986 O O . GLY A 1 121 ? -4.244 -7.572 4.899 1.00 96.81 121 GLY A O 1
ATOM 987 N N . ARG A 1 122 ? -6.392 -6.919 5.037 1.00 97.69 122 ARG A N 1
ATOM 988 C CA . ARG A 1 122 ? -6.560 -6.678 3.592 1.00 97.69 122 ARG A CA 1
ATOM 989 C C . ARG A 1 122 ? -5.606 -5.614 3.043 1.00 97.69 122 ARG A C 1
ATOM 991 O O . ARG A 1 122 ? -5.129 -5.749 1.921 1.00 97.69 122 ARG A O 1
ATOM 998 N N . ILE A 1 123 ? -5.313 -4.562 3.811 1.00 98.12 123 ILE A N 1
ATOM 999 C CA . ILE A 1 123 ? -4.308 -3.552 3.435 1.00 98.12 123 ILE A CA 1
ATOM 1000 C C . ILE A 1 123 ? -2.923 -4.194 3.297 1.00 98.12 123 ILE A C 1
ATOM 1002 O O . ILE A 1 123 ? -2.227 -3.930 2.318 1.00 98.12 123 ILE A O 1
ATOM 1006 N N . MET A 1 124 ? -2.528 -5.049 4.245 1.00 97.50 124 MET A N 1
ATOM 1007 C CA . MET A 1 124 ? -1.225 -5.725 4.216 1.00 97.50 124 MET A CA 1
ATOM 1008 C C . MET A 1 124 ? -1.089 -6.654 3.005 1.00 97.50 124 MET A C 1
ATOM 1010 O O . MET A 1 124 ? -0.042 -6.672 2.360 1.00 97.50 124 MET A O 1
ATOM 1014 N N . GLU A 1 125 ? -2.153 -7.381 2.658 1.00 97.75 125 GLU A N 1
ATOM 1015 C CA . GLU A 1 125 ? -2.202 -8.207 1.445 1.00 97.75 125 GLU A CA 1
ATOM 1016 C C . GLU A 1 125 ? -2.019 -7.362 0.177 1.00 97.75 125 GLU A C 1
ATOM 1018 O O . GLU A 1 125 ? -1.207 -7.705 -0.686 1.00 97.75 125 GLU A O 1
ATOM 1023 N N . LEU A 1 126 ? -2.724 -6.228 0.088 1.00 97.75 126 LEU A N 1
ATOM 1024 C CA . LEU A 1 126 ? -2.655 -5.343 -1.073 1.00 97.75 126 LEU A CA 1
ATOM 1025 C C . LEU A 1 126 ? -1.268 -4.707 -1.236 1.00 97.75 126 LEU A C 1
ATOM 1027 O O . LEU A 1 126 ? -0.748 -4.633 -2.347 1.00 97.75 126 LEU A O 1
ATOM 1031 N N . LEU A 1 127 ? -0.640 -4.285 -0.134 1.00 97.94 127 LEU A N 1
ATOM 1032 C CA . LEU A 1 127 ? 0.718 -3.735 -0.143 1.00 97.94 127 LEU A CA 1
ATOM 1033 C C . LEU A 1 127 ? 1.739 -4.741 -0.681 1.00 97.94 127 LEU A C 1
ATOM 1035 O O . LEU A 1 127 ? 2.619 -4.371 -1.459 1.00 97.94 127 LEU A O 1
ATOM 1039 N N . GLU A 1 128 ? 1.615 -6.014 -0.307 1.00 97.88 128 GLU A N 1
ATOM 1040 C CA . GLU A 1 128 ? 2.504 -7.061 -0.810 1.00 97.88 128 GLU A CA 1
ATOM 1041 C C . GLU A 1 128 ? 2.279 -7.330 -2.308 1.00 97.88 128 GLU A C 1
ATOM 1043 O O . GLU A 1 128 ? 3.239 -7.576 -3.045 1.00 97.88 128 GLU A O 1
ATOM 1048 N N . GLU A 1 129 ? 1.037 -7.240 -2.794 1.00 97.44 129 GLU A N 1
ATOM 1049 C CA . GLU A 1 129 ? 0.745 -7.322 -4.229 1.00 97.44 129 GLU A CA 1
ATOM 1050 C C . GLU A 1 129 ? 1.372 -6.155 -5.006 1.00 97.44 129 GLU A C 1
ATOM 1052 O O . GLU A 1 129 ? 2.090 -6.387 -5.988 1.00 97.44 129 GLU A O 1
ATOM 1057 N N . ILE A 1 130 ? 1.155 -4.919 -4.542 1.00 96.56 130 ILE A N 1
ATOM 1058 C CA . ILE A 1 130 ? 1.734 -3.705 -5.135 1.00 96.56 130 ILE A CA 1
ATOM 1059 C C . ILE A 1 130 ? 3.255 -3.835 -5.178 1.00 96.56 130 ILE A C 1
ATOM 1061 O O . ILE A 1 130 ? 3.856 -3.682 -6.238 1.00 96.56 130 ILE A O 1
ATOM 1065 N N . ARG A 1 131 ? 3.888 -4.214 -4.062 1.00 96.50 131 ARG A N 1
ATOM 1066 C CA . ARG A 1 131 ? 5.344 -4.380 -3.967 1.00 96.50 131 ARG A CA 1
ATOM 1067 C C . ARG A 1 131 ? 5.895 -5.364 -5.002 1.00 96.50 131 ARG A C 1
ATOM 1069 O O . ARG A 1 131 ? 6.909 -5.083 -5.642 1.00 96.50 131 ARG A O 1
ATOM 1076 N N . LYS A 1 132 ? 5.236 -6.511 -5.194 1.00 96.38 132 LYS A N 1
ATOM 1077 C CA . LYS A 1 132 ? 5.639 -7.508 -6.203 1.00 96.38 132 LYS A CA 1
ATOM 1078 C C . LYS A 1 132 ? 5.503 -6.983 -7.628 1.00 96.38 132 LYS A C 1
ATOM 1080 O O . LYS A 1 132 ? 6.312 -7.327 -8.490 1.00 96.38 132 LYS A O 1
ATOM 1085 N N . LEU A 1 133 ? 4.460 -6.207 -7.916 1.00 95.25 133 LEU A N 1
ATOM 1086 C CA . LEU A 1 133 ? 4.284 -5.593 -9.231 1.00 95.25 133 LEU A CA 1
ATOM 1087 C C . LEU A 1 133 ? 5.299 -4.473 -9.479 1.00 95.25 133 LEU A C 1
ATOM 1089 O O . LEU A 1 133 ? 5.907 -4.458 -10.544 1.00 95.25 133 LEU A O 1
ATOM 1093 N N . GLU A 1 134 ? 5.546 -3.607 -8.498 1.00 94.38 134 GLU A N 1
ATOM 1094 C CA . GLU A 1 134 ? 6.565 -2.555 -8.582 1.00 94.38 134 GLU A CA 1
ATOM 1095 C C . GLU A 1 134 ? 7.948 -3.134 -8.871 1.00 94.38 134 GLU A C 1
ATOM 1097 O O . GLU A 1 134 ? 8.621 -2.673 -9.788 1.00 94.38 134 GLU A O 1
ATOM 1102 N N . SER A 1 135 ? 8.342 -4.202 -8.168 1.00 94.81 135 SER A N 1
ATOM 1103 C CA . SER A 1 135 ? 9.620 -4.881 -8.422 1.00 94.81 135 SER A CA 1
ATOM 1104 C C . SER A 1 135 ? 9.739 -5.344 -9.877 1.00 94.81 135 SER A C 1
ATOM 1106 O O . SER A 1 135 ? 10.762 -5.121 -10.518 1.00 94.81 135 SER A O 1
ATOM 1108 N N . ARG A 1 136 ? 8.673 -5.937 -10.433 1.00 93.25 136 ARG A N 1
ATOM 1109 C CA . ARG A 1 136 ? 8.648 -6.366 -11.841 1.00 93.25 136 ARG A CA 1
ATOM 1110 C C . ARG A 1 136 ? 8.700 -5.186 -12.810 1.00 93.25 136 ARG A C 1
ATOM 1112 O O . ARG A 1 136 ? 9.361 -5.275 -13.841 1.00 93.25 136 ARG A O 1
ATOM 1119 N N . ASN A 1 137 ? 8.012 -4.092 -12.497 1.00 91.81 137 ASN A N 1
ATOM 1120 C CA . ASN A 1 137 ? 8.035 -2.883 -13.317 1.00 91.81 137 ASN A CA 1
ATOM 1121 C C . ASN A 1 137 ? 9.430 -2.251 -13.349 1.00 91.81 137 ASN A C 1
ATOM 1123 O O . ASN A 1 137 ? 9.883 -1.853 -14.420 1.00 91.81 137 ASN A O 1
ATOM 1127 N N . ILE A 1 138 ? 10.128 -2.213 -12.212 1.00 91.31 138 ILE A N 1
ATOM 1128 C CA . ILE A 1 138 ? 11.511 -1.725 -12.126 1.00 91.31 138 ILE A CA 1
ATOM 1129 C C . ILE A 1 138 ? 12.432 -2.591 -12.994 1.00 91.31 138 ILE A C 1
ATOM 1131 O O . ILE A 1 138 ? 13.106 -2.058 -13.872 1.00 91.31 138 ILE A O 1
ATOM 1135 N N . GLU A 1 139 ? 12.381 -3.919 -12.847 1.00 93.00 139 GLU A N 1
ATOM 1136 C CA . GLU A 1 139 ? 13.192 -4.837 -13.664 1.00 93.00 139 GLU A CA 1
ATOM 1137 C C . GLU A 1 139 ? 12.941 -4.675 -15.173 1.00 93.00 139 GLU A C 1
ATOM 1139 O O . GLU A 1 139 ? 13.861 -4.769 -15.988 1.00 93.00 139 GLU A O 1
ATOM 1144 N N . ASN A 1 140 ? 11.687 -4.459 -15.579 1.00 89.56 140 ASN A N 1
ATOM 1145 C CA . ASN A 1 140 ? 11.346 -4.257 -16.987 1.00 89.56 140 ASN A CA 1
ATOM 1146 C C . ASN A 1 140 ? 11.885 -2.924 -17.521 1.00 89.56 140 ASN A C 1
ATOM 1148 O O . ASN A 1 140 ? 12.377 -2.874 -18.650 1.00 89.56 140 ASN A O 1
ATOM 1152 N N . ALA A 1 141 ? 11.822 -1.862 -16.716 1.00 87.75 141 ALA A N 1
ATOM 1153 C CA . ALA A 1 141 ? 12.378 -0.563 -17.076 1.00 87.75 141 ALA A CA 1
ATOM 1154 C C . ALA A 1 141 ? 13.909 -0.624 -17.226 1.00 87.75 141 ALA A C 1
ATOM 1156 O O . ALA A 1 141 ? 14.450 -0.096 -18.199 1.00 87.75 141 ALA A O 1
ATOM 1157 N N . GLU A 1 142 ? 14.601 -1.331 -16.329 1.00 89.69 142 GLU A N 1
ATOM 1158 C CA . GLU A 1 142 ? 16.051 -1.557 -16.411 1.00 89.69 142 GLU A CA 1
ATOM 1159 C C . GLU A 1 142 ? 16.436 -2.311 -17.692 1.00 89.69 142 GLU A C 1
ATOM 1161 O O . GLU A 1 142 ? 17.306 -1.866 -18.444 1.00 89.69 142 GLU A O 1
ATOM 1166 N N . LYS A 1 143 ? 15.727 -3.402 -18.015 1.00 90.19 143 LYS A N 1
ATOM 1167 C CA . LYS A 1 143 ? 15.961 -4.171 -19.252 1.00 90.19 143 LYS A CA 1
ATOM 1168 C C . LYS A 1 143 ? 15.779 -3.326 -20.511 1.00 90.19 143 LYS A C 1
ATOM 1170 O O . LYS A 1 143 ? 16.559 -3.462 -21.457 1.00 90.19 143 LYS A O 1
ATOM 1175 N N . LEU A 1 144 ? 14.761 -2.464 -20.540 1.00 87.69 144 LEU A N 1
ATOM 1176 C CA . LEU A 1 144 ? 14.536 -1.545 -21.656 1.00 87.69 144 LEU A CA 1
ATOM 1177 C C . LEU A 1 144 ? 15.714 -0.568 -21.807 1.00 87.69 144 LEU A C 1
ATOM 1179 O O . LEU A 1 144 ? 16.229 -0.383 -22.912 1.00 87.69 144 LEU A O 1
ATOM 1183 N N . MET A 1 145 ? 16.189 -0.000 -20.696 1.00 86.75 145 MET A N 1
ATOM 1184 C CA . MET A 1 145 ? 17.325 0.924 -20.679 1.00 86.75 145 MET A CA 1
ATOM 1185 C C . MET A 1 145 ? 18.633 0.266 -21.152 1.00 86.75 145 MET A C 1
ATOM 1187 O O . MET A 1 145 ? 19.388 0.865 -21.929 1.00 86.75 145 MET A O 1
ATOM 1191 N N . ASP A 1 146 ? 18.890 -0.979 -20.751 1.00 90.38 146 ASP A N 1
ATOM 1192 C CA . ASP A 1 146 ? 20.049 -1.758 -21.203 1.00 90.38 146 ASP A CA 1
ATOM 1193 C C . ASP A 1 146 ? 19.983 -2.084 -22.702 1.00 90.38 146 ASP A C 1
ATOM 1195 O O . ASP A 1 146 ? 20.991 -1.999 -23.424 1.00 90.38 146 ASP A O 1
ATOM 1199 N N . GLY A 1 147 ? 18.786 -2.419 -23.194 1.00 88.56 147 GLY A N 1
ATOM 1200 C CA . GLY A 1 147 ? 18.517 -2.647 -24.612 1.00 88.56 147 GLY A CA 1
ATOM 1201 C C . GLY A 1 147 ? 18.836 -1.412 -25.453 1.00 88.56 147 GLY A C 1
ATOM 1202 O O . GLY A 1 147 ? 19.643 -1.492 -26.387 1.00 88.56 147 GLY A O 1
ATOM 1203 N N . LEU A 1 148 ? 18.287 -0.258 -25.067 1.00 85.88 148 LEU A N 1
ATOM 1204 C CA 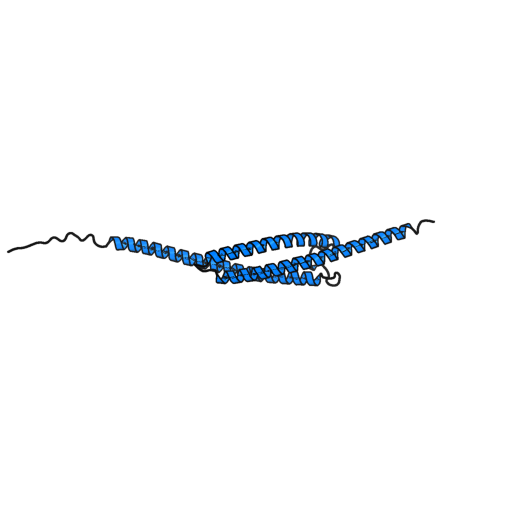. LEU A 1 148 ? 18.545 1.037 -25.703 1.00 85.88 148 LEU A CA 1
ATOM 1205 C C . LEU A 1 148 ? 20.036 1.397 -25.687 1.00 85.88 148 LEU A C 1
ATOM 1207 O O . LEU A 1 148 ? 20.622 1.731 -26.721 1.00 85.88 148 LEU A O 1
ATOM 1211 N N . SER A 1 149 ? 20.695 1.242 -24.537 1.00 88.50 149 SER A N 1
ATOM 1212 C CA . SER A 1 149 ? 22.134 1.497 -24.389 1.00 88.50 149 SER A CA 1
ATOM 1213 C C . SER A 1 149 ? 22.976 0.630 -25.330 1.00 88.50 149 SER A C 1
ATOM 1215 O O . SER A 1 149 ? 23.963 1.088 -25.916 1.00 88.50 149 SER A O 1
ATOM 1217 N N . THR A 1 150 ? 22.580 -0.629 -25.518 1.00 91.81 150 THR A N 1
ATOM 1218 C CA . THR A 1 150 ? 23.243 -1.562 -26.435 1.00 91.81 150 THR A CA 1
ATOM 1219 C C . THR A 1 150 ? 23.039 -1.162 -27.895 1.00 91.81 150 THR A C 1
ATOM 1221 O O . THR A 1 150 ? 23.992 -1.207 -28.680 1.00 91.81 150 THR A O 1
ATOM 1224 N N . GLN A 1 151 ? 21.832 -0.734 -28.274 1.00 88.50 151 GLN A N 1
ATOM 1225 C CA . GLN A 1 151 ? 21.558 -0.237 -29.623 1.00 88.50 151 GLN A CA 1
ATOM 1226 C C . GLN A 1 151 ? 22.383 1.018 -29.941 1.00 88.50 151 GLN A C 1
ATOM 1228 O O . GLN A 1 151 ? 23.025 1.074 -30.991 1.00 88.50 151 GLN A O 1
ATOM 1233 N N . ILE A 1 152 ? 22.472 1.973 -29.008 1.00 87.50 152 ILE A N 1
ATOM 1234 C CA . ILE A 1 152 ? 23.302 3.180 -29.156 1.00 87.50 152 ILE A CA 1
ATOM 1235 C C . ILE A 1 152 ? 24.777 2.812 -29.375 1.00 87.50 152 ILE A C 1
ATOM 1237 O O . ILE A 1 152 ? 25.426 3.341 -30.282 1.00 87.50 152 ILE A O 1
ATOM 1241 N N . LYS A 1 153 ? 25.317 1.864 -28.595 1.00 89.69 153 LYS A N 1
ATOM 1242 C CA . LYS A 1 153 ? 26.697 1.373 -28.773 1.00 89.69 153 LYS A CA 1
ATOM 1243 C C . LYS A 1 153 ? 26.912 0.775 -30.166 1.00 89.69 153 LYS A C 1
ATOM 1245 O O . LYS A 1 153 ? 27.906 1.107 -30.812 1.00 89.69 153 LYS A O 1
ATOM 1250 N N . LYS A 1 154 ? 25.978 -0.053 -30.650 1.00 87.50 154 LYS A N 1
ATOM 1251 C CA . LYS A 1 154 ? 26.035 -0.640 -32.002 1.00 87.50 154 LYS A CA 1
ATOM 1252 C C . LYS A 1 154 ? 25.999 0.430 -33.094 1.00 87.50 154 LYS A C 1
ATOM 1254 O O . LYS A 1 154 ? 26.792 0.360 -34.030 1.00 87.50 154 LYS A O 1
ATOM 1259 N N . LEU A 1 155 ? 25.139 1.442 -32.964 1.00 82.44 155 LEU A N 1
ATOM 1260 C CA . LEU A 1 155 ? 25.066 2.560 -33.912 1.00 82.44 155 LEU A CA 1
ATOM 1261 C C . LEU A 1 155 ? 26.379 3.347 -33.965 1.00 82.44 155 LEU A C 1
ATOM 1263 O O . LEU A 1 155 ? 26.865 3.662 -35.050 1.00 82.44 155 LEU A O 1
ATOM 1267 N N . ASN A 1 156 ? 26.985 3.625 -32.810 1.00 82.81 156 ASN A N 1
ATOM 1268 C CA . ASN A 1 156 ? 28.265 4.326 -32.743 1.00 82.81 156 ASN A CA 1
ATOM 1269 C C . ASN A 1 156 ? 29.397 3.505 -33.375 1.00 82.81 156 ASN A C 1
ATOM 1271 O O . ASN A 1 156 ? 30.149 4.039 -34.185 1.00 82.81 156 ASN A O 1
ATOM 1275 N N . GLN A 1 157 ? 29.468 2.201 -33.091 1.00 82.31 157 GLN A N 1
ATOM 1276 C CA . GLN A 1 157 ? 30.432 1.299 -33.732 1.00 82.31 157 GLN A CA 1
ATOM 1277 C C . GLN A 1 157 ? 30.233 1.239 -35.252 1.00 82.31 157 GLN A C 1
ATOM 1279 O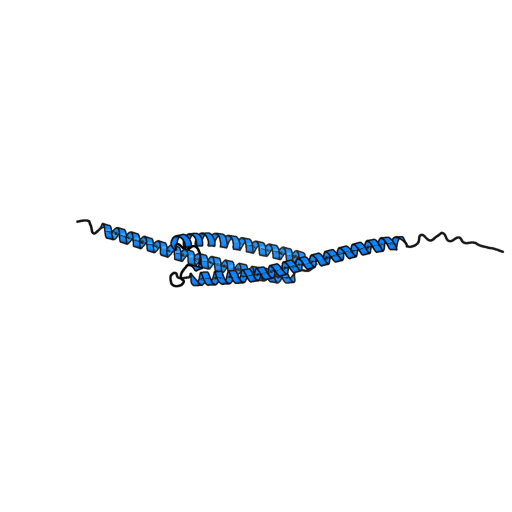 O . GLN A 1 157 ? 31.202 1.342 -36.002 1.00 82.31 157 GLN A O 1
ATOM 1284 N N . GLY A 1 158 ? 28.986 1.141 -35.720 1.00 73.94 158 GLY A N 1
ATOM 1285 C CA . GLY A 1 158 ? 28.652 1.165 -37.144 1.00 73.94 158 GLY A CA 1
ATOM 1286 C C . GLY A 1 158 ? 29.074 2.466 -37.831 1.00 73.94 158 GLY A C 1
ATOM 1287 O O . GLY A 1 158 ? 29.655 2.418 -38.913 1.00 73.94 158 GLY A O 1
ATOM 1288 N N . LYS A 1 159 ? 28.867 3.624 -37.187 1.00 76.19 159 LYS A N 1
ATOM 1289 C CA . LYS A 1 159 ? 29.362 4.926 -37.673 1.00 76.19 159 LYS A CA 1
ATOM 1290 C C . LYS A 1 159 ? 30.889 4.968 -37.744 1.00 76.19 159 LYS A C 1
ATOM 1292 O O . LYS A 1 159 ? 31.423 5.454 -38.736 1.00 76.19 159 LYS A O 1
ATOM 1297 N N . THR A 1 160 ? 31.596 4.441 -36.742 1.00 75.19 160 THR A N 1
ATOM 1298 C CA . THR A 1 160 ? 33.068 4.374 -36.738 1.00 75.19 160 THR A CA 1
ATOM 1299 C C . THR A 1 160 ? 33.603 3.466 -37.845 1.00 75.19 160 THR A C 1
ATOM 1301 O O . THR A 1 160 ? 34.531 3.853 -38.551 1.00 75.19 160 THR A O 1
ATOM 1304 N N . ILE A 1 161 ? 33.001 2.290 -38.040 1.00 67.50 161 ILE A N 1
ATOM 1305 C CA . ILE A 1 161 ? 33.349 1.360 -39.122 1.00 67.50 161 ILE A CA 1
ATOM 1306 C C . ILE A 1 161 ? 33.076 2.023 -40.477 1.00 67.50 161 ILE A C 1
ATOM 1308 O O . ILE A 1 161 ? 33.966 2.082 -41.320 1.00 67.50 161 ILE A O 1
ATOM 1312 N N . ASN A 1 162 ? 31.890 2.599 -40.679 1.00 67.75 162 ASN A N 1
ATOM 1313 C CA . ASN A 1 162 ? 31.551 3.287 -41.924 1.00 67.75 162 ASN A CA 1
ATOM 1314 C C . ASN A 1 162 ? 32.502 4.469 -42.197 1.00 67.75 162 ASN A C 1
ATOM 1316 O O . ASN A 1 162 ? 32.999 4.597 -43.306 1.00 67.75 162 ASN A O 1
ATOM 1320 N N . ALA A 1 163 ? 32.880 5.261 -41.191 1.00 69.25 163 ALA A N 1
ATOM 1321 C CA . ALA A 1 163 ? 33.887 6.312 -41.353 1.00 69.25 163 ALA A CA 1
ATOM 1322 C C . ALA A 1 163 ? 35.290 5.765 -41.699 1.00 69.25 163 ALA A C 1
ATOM 1324 O O . ALA A 1 163 ? 36.001 6.368 -42.503 1.00 69.25 163 ALA A O 1
ATOM 1325 N N . ALA A 1 164 ? 35.692 4.622 -41.134 1.00 60.50 164 ALA A N 1
ATOM 1326 C CA . ALA A 1 164 ? 36.985 3.990 -41.410 1.00 60.50 164 ALA A CA 1
ATOM 1327 C C . ALA A 1 164 ? 37.066 3.370 -42.819 1.00 60.50 164 ALA A C 1
ATOM 1329 O O . ALA A 1 164 ? 38.098 3.473 -43.482 1.00 60.50 164 ALA A O 1
ATOM 1330 N N . TYR A 1 165 ? 35.981 2.764 -43.306 1.00 58.62 165 TYR A N 1
ATOM 1331 C CA . TYR A 1 165 ? 35.925 2.164 -44.645 1.00 58.62 165 TYR A CA 1
ATOM 1332 C C . TYR A 1 165 ? 35.494 3.165 -45.733 1.00 58.62 165 TYR A C 1
ATOM 1334 O O . TYR A 1 165 ? 35.997 3.105 -46.850 1.00 58.62 165 TYR A O 1
ATOM 1342 N N . GLY A 1 166 ? 34.649 4.146 -45.412 1.00 57.25 166 GLY A N 1
ATOM 1343 C CA . GLY A 1 166 ? 34.199 5.212 -46.316 1.00 57.25 166 GLY A CA 1
ATOM 1344 C C . GLY A 1 166 ? 35.284 6.240 -46.650 1.00 57.25 166 GLY A C 1
ATOM 1345 O O . GLY A 1 166 ? 35.237 6.862 -47.707 1.00 57.25 166 GLY A O 1
ATOM 1346 N N . LYS A 1 167 ? 36.326 6.361 -45.815 1.00 53.91 167 LYS A N 1
ATOM 1347 C CA . LYS A 1 167 ? 37.531 7.147 -46.134 1.00 53.91 167 LYS A CA 1
ATOM 1348 C C . LYS A 1 167 ? 38.444 6.460 -47.165 1.00 53.91 167 LYS A C 1
ATOM 1350 O O . LYS A 1 167 ? 39.347 7.100 -47.691 1.00 53.91 167 LYS A O 1
ATOM 1355 N N . ASN A 1 168 ? 38.190 5.186 -47.479 1.00 51.84 168 ASN A N 1
ATOM 1356 C CA . ASN A 1 168 ? 38.903 4.418 -48.502 1.00 51.84 168 ASN A CA 1
ATOM 1357 C C . ASN A 1 168 ? 38.130 4.316 -49.831 1.00 51.84 168 ASN A C 1
ATOM 1359 O O . ASN A 1 168 ? 38.456 3.471 -50.664 1.00 51.84 168 ASN A O 1
ATOM 1363 N N . VAL A 1 169 ? 37.163 5.207 -50.095 1.00 52.19 169 VAL A N 1
ATOM 1364 C CA . VAL A 1 169 ? 36.742 5.491 -51.478 1.00 52.19 169 VAL A CA 1
ATOM 1365 C C . VAL A 1 169 ? 37.816 6.369 -52.124 1.00 52.19 169 VAL A C 1
ATOM 1367 O O . VAL A 1 169 ? 37.702 7.583 -52.219 1.00 52.19 169 VAL A O 1
ATOM 1370 N N . VAL A 1 170 ? 38.914 5.699 -52.474 1.00 51.06 170 VAL A N 1
ATOM 1371 C CA . VAL A 1 170 ? 39.758 5.938 -53.645 1.00 51.06 170 VAL A CA 1
ATOM 1372 C C . VAL A 1 170 ? 39.973 7.422 -53.974 1.00 51.06 170 VAL A C 1
ATOM 1374 O O . VAL A 1 170 ? 39.356 7.978 -54.880 1.00 51.06 170 VAL A O 1
ATOM 1377 N N . ALA A 1 171 ? 40.966 8.038 -53.326 1.00 51.53 171 ALA A N 1
ATOM 1378 C CA . ALA A 1 171 ? 41.841 8.924 -54.083 1.00 51.53 171 ALA A CA 1
ATOM 1379 C C . ALA A 1 171 ? 42.443 8.050 -55.192 1.00 51.53 171 ALA A C 1
ATOM 1381 O O . ALA A 1 171 ? 43.329 7.234 -54.935 1.00 51.53 171 ALA A O 1
ATOM 1382 N N . ALA A 1 172 ? 41.853 8.114 -56.386 1.00 54.84 172 ALA A N 1
ATOM 1383 C CA . ALA A 1 172 ? 42.339 7.380 -57.539 1.00 54.84 172 ALA A CA 1
ATOM 1384 C C . ALA A 1 172 ? 43.833 7.699 -57.702 1.00 54.84 172 ALA A C 1
ATOM 1386 O O . ALA A 1 172 ? 44.185 8.883 -57.706 1.00 54.84 172 ALA A O 1
ATOM 1387 N N . PRO A 1 173 ? 44.730 6.699 -57.799 1.00 58.22 173 PRO A N 1
ATOM 1388 C CA . PRO A 1 173 ? 46.087 6.994 -58.226 1.00 58.22 173 PRO A CA 1
ATOM 1389 C C . PRO A 1 173 ? 45.987 7.682 -59.597 1.00 58.22 173 PRO A C 1
ATOM 1391 O O . PRO A 1 173 ? 45.158 7.262 -60.412 1.00 58.22 173 PRO A O 1
ATOM 1394 N N . PRO A 1 174 ? 46.751 8.759 -59.859 1.00 58.06 174 PRO A N 1
ATOM 1395 C CA . PRO A 1 174 ? 46.641 9.487 -61.115 1.00 58.06 174 PRO A CA 1
ATOM 1396 C C . PRO A 1 174 ? 46.873 8.515 -62.275 1.00 58.06 174 PRO A C 1
ATOM 1398 O O . PRO A 1 174 ? 47.938 7.909 -62.396 1.00 58.06 174 PRO A O 1
ATOM 1401 N N . SER A 1 175 ? 45.851 8.325 -63.108 1.00 59.56 175 SER A N 1
ATOM 1402 C CA . SER A 1 175 ? 45.949 7.517 -64.316 1.00 59.56 175 SER A CA 1
ATOM 1403 C C . SER A 1 175 ? 46.822 8.262 -65.323 1.00 59.56 175 SER A C 1
ATOM 1405 O O . SER A 1 175 ? 46.398 9.269 -65.891 1.00 59.56 175 SER A O 1
ATOM 1407 N N . PHE A 1 176 ? 48.045 7.785 -65.538 1.00 60.03 176 PHE A N 1
ATOM 1408 C CA . PHE A 1 176 ? 48.899 8.261 -66.621 1.00 60.03 176 PHE A CA 1
ATOM 1409 C C . PHE A 1 176 ? 48.414 7.661 -67.945 1.00 60.03 176 PHE A C 1
ATOM 1411 O O . PHE A 1 176 ? 48.462 6.448 -68.140 1.00 60.03 176 PHE A O 1
ATOM 1418 N N . PHE A 1 177 ? 47.952 8.516 -68.858 1.00 63.34 177 PHE A N 1
ATOM 1419 C CA . PHE A 1 177 ? 47.732 8.152 -70.256 1.00 63.34 177 PHE A CA 1
ATOM 1420 C C . PHE A 1 177 ? 49.068 8.227 -70.999 1.00 63.34 177 PHE A C 1
ATOM 1422 O O . PHE A 1 177 ? 49.650 9.301 -71.131 1.00 63.34 177 PHE A O 1
ATOM 1429 N N . VAL A 1 178 ? 49.549 7.085 -71.484 1.00 60.28 178 VAL A N 1
ATOM 1430 C CA . VAL A 1 178 ? 50.680 7.014 -72.415 1.00 60.28 178 VAL A CA 1
ATOM 1431 C C . VAL A 1 178 ? 50.097 6.905 -73.826 1.00 60.28 178 VAL A C 1
ATOM 1433 O O . VAL A 1 178 ? 49.623 5.839 -74.208 1.00 60.28 178 VAL A O 1
ATOM 1436 N N . ASP A 1 179 ? 50.091 8.009 -74.584 1.00 61.78 179 ASP A N 1
ATOM 1437 C CA . ASP A 1 179 ? 49.827 7.991 -76.033 1.00 61.78 179 ASP A CA 1
ATOM 1438 C C . ASP A 1 179 ? 51.127 7.603 -76.749 1.00 61.78 179 ASP A C 1
ATOM 1440 O O . ASP A 1 179 ? 52.019 8.429 -76.952 1.00 61.78 179 ASP A O 1
ATOM 1444 N N . SER A 1 180 ? 51.274 6.323 -77.081 1.00 58.03 180 SER A N 1
ATOM 1445 C CA . SER A 1 180 ? 52.314 5.857 -77.993 1.00 58.03 180 SER A CA 1
ATOM 1446 C C . SER A 1 180 ? 51.796 5.923 -79.428 1.00 58.03 180 SER A C 1
ATOM 1448 O O . SER A 1 180 ? 51.245 4.957 -79.961 1.00 58.03 180 SER A O 1
ATOM 1450 N N . ARG A 1 181 ? 52.024 7.066 -80.086 1.00 49.62 181 ARG A N 1
ATOM 1451 C CA . ARG A 1 181 ? 51.945 7.141 -81.549 1.00 49.62 181 ARG A CA 1
ATOM 1452 C C . ARG A 1 181 ? 53.242 6.651 -82.183 1.00 49.62 181 ARG A C 1
ATOM 1454 O O . ARG A 1 181 ? 54.335 6.969 -81.723 1.00 49.62 181 ARG A O 1
ATOM 1461 N N . LYS A 1 182 ? 53.044 5.832 -83.208 1.00 42.53 182 LYS A N 1
ATOM 1462 C CA . LYS A 1 182 ? 54.032 5.125 -84.020 1.00 42.53 182 LYS A CA 1
ATOM 1463 C C . LYS A 1 182 ? 54.728 6.053 -85.011 1.00 42.53 182 LYS A C 1
ATOM 1465 O O . LYS A 1 182 ? 54.045 6.984 -85.493 1.00 42.53 182 LYS A O 1
#

Sequence (182 aa):
MDSYCFRGLKFHRDVIDVRKELYMVDICIRKMIELSSKKYSLLQDMLELTRAQSGTITEDGIENLQKLIAEKQTKIEEIDKLDEEFTSCFQQLKQELKVERLEEINNASIPGIKELKDTVGRIMELLEEIRKLESRNIENAEKLMDGLSTQIKKLNQGKTINAAYGKNVVAAPPSFFVDSRK

Solvent-accessible surface area (backbone atoms only — not comparable to full-atom values): 10341 Å² total; per-residue (Å²): 139,82,77,69,65,64,58,55,57,50,53,52,49,53,54,53,49,55,55,48,54,56,51,52,49,52,51,34,48,55,50,41,36,51,40,49,52,52,44,40,52,49,50,52,52,43,41,52,49,57,55,52,47,60,77,34,76,52,94,87,22,55,70,62,46,54,51,51,52,53,55,45,51,55,48,50,60,55,41,53,53,41,50,54,56,38,49,56,40,48,54,53,47,26,67,77,68,73,44,95,50,79,83,76,58,59,62,90,77,42,87,64,50,53,60,37,52,54,49,52,50,53,41,55,54,50,51,55,51,41,51,58,49,50,54,52,44,51,55,52,46,51,54,51,51,53,50,53,54,50,51,52,51,52,52,52,51,50,50,52,50,48,55,64,55,62,72,63,70,63,84,69,75,84,82,80,84,82,85,83,80,132